Protein AF-R7M8E5-F1 (afdb_monomer_lite)

Sequence (184 aa):
MNLEIFNLLGNETKNFVSSFVNELAKALDKGNNMNIGVVYGLDNEKITLLNPENGKEEDIYIYTTENELEKLHNHGIYENIYKMNKLDFYNLYSGQKVQLNGDKCELYNGEIDIKSDDAWYKLDDLYGVLRDNENTNFVVQKITDDKIYLTHENGSGSIYTYKELYPDFNVGDIVKRVNGKYIK

Radius of gyration: 21.19 Å; chains: 1; bounding box: 45×34×65 Å

Structure (mmCIF, N/CA/C/O backbone):
data_AF-R7M8E5-F1
#
_entry.id   AF-R7M8E5-F1
#
loop_
_atom_site.group_PDB
_atom_site.id
_atom_site.type_symbol
_atom_site.label_atom_id
_atom_site.label_alt_id
_atom_site.label_comp_id
_atom_site.label_asym_id
_atom_site.label_entity_id
_atom_site.label_seq_id
_atom_site.pdbx_PDB_ins_code
_atom_site.Cartn_x
_atom_site.Cartn_y
_atom_site.Cartn_z
_atom_site.occupancy
_atom_site.B_iso_or_equiv
_atom_site.auth_seq_id
_atom_site.auth_comp_id
_atom_site.auth_asym_id
_atom_site.auth_atom_id
_atom_site.pdbx_PDB_model_num
ATOM 1 N N . MET A 1 1 ? -25.873 5.055 33.632 1.00 46.50 1 MET A N 1
ATOM 2 C CA . MET A 1 1 ? -25.978 3.735 34.293 1.00 46.50 1 MET A CA 1
ATOM 3 C C . MET A 1 1 ? -25.609 3.928 35.759 1.00 46.50 1 MET A C 1
ATOM 5 O O . MET A 1 1 ? -24.567 4.515 36.014 1.00 46.50 1 MET A O 1
ATOM 9 N N . ASN A 1 2 ? -26.487 3.562 36.699 1.00 40.97 2 ASN A N 1
ATOM 10 C CA . ASN A 1 2 ? -26.279 3.799 38.135 1.00 40.97 2 ASN A CA 1
ATOM 11 C C . ASN A 1 2 ? -25.119 2.937 38.667 1.00 40.97 2 ASN A C 1
ATOM 13 O O . ASN A 1 2 ? -25.172 1.712 38.576 1.00 40.97 2 ASN A O 1
ATOM 17 N N . LEU A 1 3 ? -24.093 3.577 39.234 1.00 51.47 3 LEU A N 1
ATOM 18 C CA . LEU A 1 3 ? -22.881 2.939 39.778 1.00 51.47 3 LEU A CA 1
ATOM 19 C C . LEU A 1 3 ? -23.143 2.067 41.025 1.00 51.47 3 LEU A C 1
ATOM 21 O O . LEU A 1 3 ? -22.286 1.278 41.413 1.00 51.47 3 LEU A O 1
ATOM 25 N N . GLU A 1 4 ? -24.328 2.154 41.634 1.00 53.19 4 GLU A N 1
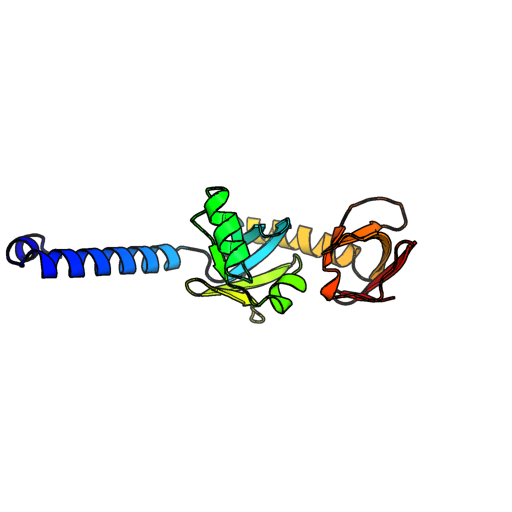ATOM 26 C CA . GLU A 1 4 ? -24.669 1.428 42.868 1.00 53.19 4 GLU A CA 1
ATOM 27 C C . GLU A 1 4 ? -24.900 -0.081 42.664 1.00 53.19 4 GLU A C 1
ATOM 29 O O . GLU A 1 4 ? -24.661 -0.867 43.578 1.00 53.19 4 GLU A O 1
ATOM 34 N N . ILE A 1 5 ? -25.282 -0.521 41.458 1.00 56.56 5 ILE A N 1
ATOM 35 C CA . ILE A 1 5 ? -25.524 -1.949 41.162 1.00 56.56 5 ILE A CA 1
ATOM 36 C C . ILE A 1 5 ? -24.203 -2.734 41.043 1.00 56.56 5 ILE A C 1
ATOM 38 O O . ILE A 1 5 ? -24.157 -3.926 41.342 1.00 56.56 5 ILE A O 1
ATOM 42 N N . PHE A 1 6 ? -23.098 -2.070 40.681 1.00 52.72 6 PHE A N 1
ATOM 43 C CA . PHE A 1 6 ? -21.797 -2.719 40.479 1.00 52.72 6 PHE A CA 1
ATOM 44 C C . PHE A 1 6 ? -21.223 -3.326 41.760 1.00 52.72 6 PHE A C 1
ATOM 46 O O . PHE A 1 6 ? -20.564 -4.362 41.706 1.00 52.72 6 PHE A O 1
ATOM 53 N N . ASN A 1 7 ? -21.485 -2.724 42.921 1.00 56.31 7 ASN A N 1
ATOM 54 C CA . ASN A 1 7 ? -20.907 -3.177 44.186 1.00 56.31 7 ASN A CA 1
ATOM 55 C C . ASN A 1 7 ? -21.517 -4.484 44.714 1.00 56.31 7 ASN A C 1
ATOM 57 O O . ASN A 1 7 ? -20.856 -5.162 45.499 1.00 56.31 7 ASN A O 1
ATOM 61 N N . LEU A 1 8 ? -22.704 -4.871 44.236 1.00 58.09 8 LEU A N 1
ATOM 62 C CA . LEU A 1 8 ? -23.428 -6.086 44.638 1.00 58.09 8 LEU A CA 1
ATOM 63 C C . LEU A 1 8 ? -22.999 -7.355 43.878 1.00 58.09 8 LEU A C 1
ATOM 65 O O . LEU A 1 8 ? -23.452 -8.448 44.207 1.00 58.09 8 LEU A O 1
ATOM 69 N N . LEU A 1 9 ? -22.133 -7.230 42.869 1.00 60.75 9 LEU A N 1
ATOM 70 C CA . LEU A 1 9 ? -21.679 -8.350 42.044 1.00 60.75 9 LEU A CA 1
ATOM 71 C C . LEU A 1 9 ? -20.415 -9.017 42.617 1.00 60.75 9 LEU A C 1
ATOM 73 O O . LEU A 1 9 ? -19.523 -8.345 43.148 1.00 60.75 9 LEU A O 1
ATOM 77 N N . GLY A 1 10 ? -20.320 -10.343 42.472 1.00 70.31 10 GLY A N 1
ATOM 78 C CA . GLY A 1 10 ? -19.107 -11.108 42.782 1.00 70.31 10 GLY A CA 1
ATOM 79 C C . GLY A 1 10 ? -17.930 -10.716 41.877 1.00 70.31 10 GLY A C 1
ATOM 80 O O . GLY A 1 10 ? -18.130 -10.205 40.774 1.00 70.31 10 GLY A O 1
ATOM 81 N N . ASN A 1 11 ? -16.694 -10.949 42.335 1.00 72.88 11 ASN A N 1
ATOM 82 C CA . ASN A 1 11 ? -15.476 -10.519 41.627 1.00 72.88 11 ASN A CA 1
ATOM 83 C C . ASN A 1 11 ? -15.378 -11.050 40.188 1.00 72.88 11 ASN A C 1
ATOM 85 O O . ASN A 1 11 ? -14.956 -10.313 39.302 1.00 72.88 11 ASN A O 1
ATOM 89 N N . GLU A 1 12 ? -15.806 -12.287 39.927 1.00 69.94 12 GLU A N 1
ATOM 90 C CA . GLU A 1 12 ? -15.801 -12.852 38.570 1.00 69.94 12 GLU A CA 1
ATOM 91 C C . GLU A 1 12 ? -16.760 -12.111 37.632 1.00 69.94 12 GLU A C 1
ATOM 93 O O . GLU A 1 12 ? -16.387 -11.750 36.518 1.00 69.94 12 GLU A O 1
ATOM 98 N N . THR A 1 13 ? -17.972 -11.801 38.100 1.00 72.19 13 THR A N 1
ATOM 99 C CA . THR A 1 13 ? -18.949 -11.029 37.323 1.00 72.19 13 THR A CA 1
ATOM 100 C C . THR A 1 13 ? -18.468 -9.596 37.088 1.00 72.19 13 THR A C 1
ATOM 102 O O . THR A 1 13 ? -18.650 -9.069 35.995 1.00 72.19 13 THR A O 1
ATOM 105 N N . LYS A 1 14 ? -17.800 -8.970 38.069 1.00 71.50 14 LYS A N 1
ATOM 106 C CA . LYS A 1 14 ? -17.179 -7.644 37.894 1.00 71.50 14 LYS A CA 1
ATOM 107 C C . LYS A 1 14 ? -16.094 -7.670 36.817 1.00 71.50 14 LYS A C 1
ATOM 109 O O . LYS A 1 14 ? -16.106 -6.817 35.936 1.00 71.50 14 LYS A O 1
ATOM 114 N N . ASN A 1 15 ? -15.215 -8.672 36.845 1.00 75.19 15 ASN A N 1
ATOM 115 C CA . ASN A 1 15 ? -14.150 -8.830 35.855 1.00 75.19 15 ASN A CA 1
ATOM 116 C C . ASN A 1 15 ? -14.706 -9.058 34.444 1.00 75.19 15 ASN A C 1
ATOM 118 O O . ASN A 1 15 ? -14.239 -8.426 33.499 1.00 75.19 15 ASN A O 1
ATOM 122 N N . PHE A 1 16 ? -15.733 -9.902 34.302 1.00 76.25 16 PHE A N 1
ATOM 123 C CA . PHE A 1 16 ? -16.399 -10.130 33.019 1.00 76.25 16 PHE A CA 1
ATOM 124 C C . PHE A 1 16 ? -17.021 -8.843 32.461 1.00 76.25 16 PHE A C 1
ATOM 126 O O . PHE A 1 16 ? -16.782 -8.490 31.308 1.00 76.25 16 PHE A O 1
ATOM 133 N N . VAL A 1 17 ? -17.767 -8.100 33.287 1.00 76.06 17 VAL A N 1
ATOM 134 C CA . VAL A 1 17 ? -18.409 -6.849 32.856 1.00 76.06 17 VAL A CA 1
ATOM 135 C C . VAL A 1 17 ? -17.365 -5.783 32.512 1.00 76.06 17 VAL A C 1
ATOM 137 O O . VAL A 1 17 ? -17.517 -5.103 31.503 1.00 76.06 17 VAL A O 1
ATOM 140 N N . SER A 1 18 ? -16.283 -5.652 33.283 1.00 70.88 18 SER A N 1
ATOM 141 C CA . SER A 1 18 ? -15.182 -4.742 32.944 1.00 70.88 18 SER A CA 1
ATOM 142 C C . SER A 1 18 ? -14.478 -5.130 31.642 1.00 70.88 18 SER A C 1
ATOM 144 O O . SER A 1 18 ? -14.176 -4.248 30.842 1.00 70.88 18 SER A O 1
ATOM 146 N N . SER A 1 19 ? -14.257 -6.426 31.394 1.00 75.75 19 SER A N 1
ATOM 147 C CA . SER A 1 19 ? -13.696 -6.904 30.123 1.00 75.75 19 SER A CA 1
ATOM 148 C C . SER A 1 19 ? -14.609 -6.551 28.952 1.00 75.75 19 SER A C 1
ATOM 150 O O . SER A 1 19 ? -14.153 -5.975 27.969 1.00 75.75 19 SER A O 1
ATOM 152 N N . PHE A 1 20 ? -15.911 -6.811 29.097 1.00 78.88 20 PHE A N 1
ATOM 153 C CA . PHE A 1 20 ? -16.909 -6.492 28.082 1.00 78.88 20 PHE A CA 1
ATOM 154 C C . PHE A 1 20 ? -17.003 -4.986 27.813 1.00 78.88 20 PHE A C 1
ATOM 156 O O . PHE A 1 20 ? -17.020 -4.577 26.661 1.00 78.88 20 PHE A O 1
ATOM 163 N N . VAL A 1 21 ? -17.012 -4.140 28.850 1.00 79.94 21 VAL A N 1
ATOM 164 C CA . VAL A 1 21 ? -17.029 -2.675 28.687 1.00 79.94 21 VAL A CA 1
ATOM 165 C C . VAL A 1 21 ? -15.759 -2.178 27.998 1.00 79.94 21 VAL A C 1
ATOM 167 O O . VAL A 1 21 ? -15.852 -1.302 27.146 1.00 79.94 21 VAL A O 1
ATOM 170 N N . ASN A 1 22 ? -14.591 -2.746 28.309 1.00 72.56 22 ASN A N 1
ATOM 171 C CA . ASN A 1 22 ? -13.341 -2.394 27.634 1.00 72.56 22 ASN A CA 1
ATOM 172 C C . ASN A 1 22 ? -13.333 -2.832 26.164 1.00 72.56 22 ASN A C 1
ATOM 174 O O . ASN A 1 22 ? -12.863 -2.086 25.311 1.00 72.56 22 ASN A O 1
ATOM 178 N N . GLU A 1 23 ? -13.861 -4.014 25.847 1.00 71.69 23 GLU A N 1
ATOM 179 C CA . GLU A 1 23 ? -14.040 -4.457 24.461 1.00 71.69 23 GLU A CA 1
ATOM 180 C C . GLU A 1 23 ? -15.043 -3.576 23.713 1.00 71.69 23 GLU A C 1
ATOM 182 O O . GLU A 1 23 ? -14.787 -3.191 22.574 1.00 71.69 23 GLU A O 1
ATOM 187 N N . LEU A 1 24 ? -16.140 -3.185 24.367 1.00 72.38 24 LEU A N 1
ATOM 188 C CA . LEU A 1 24 ? -17.146 -2.294 23.797 1.00 72.38 24 LEU A CA 1
ATOM 189 C C . LEU A 1 24 ? -16.584 -0.887 23.568 1.00 72.38 24 LEU A C 1
ATOM 191 O O . LEU A 1 24 ? -16.831 -0.302 22.523 1.00 72.38 24 LEU A O 1
ATOM 195 N N . ALA A 1 25 ? -15.802 -0.354 24.510 1.00 64.75 25 ALA A N 1
ATOM 196 C CA . ALA A 1 25 ? -15.124 0.931 24.373 1.00 64.75 25 ALA A CA 1
ATOM 197 C C . ALA A 1 25 ? -14.102 0.894 23.233 1.00 64.75 25 ALA A C 1
ATOM 199 O O . ALA A 1 25 ? -14.107 1.789 22.401 1.00 64.75 25 ALA A O 1
ATOM 200 N N . LYS A 1 26 ? -13.314 -0.183 23.111 1.00 60.03 26 LYS A N 1
ATOM 201 C CA . LYS A 1 26 ? -12.419 -0.395 21.961 1.00 60.03 26 LYS A CA 1
ATOM 202 C C . LYS A 1 26 ? -13.186 -0.487 20.640 1.00 60.03 26 LYS A C 1
ATOM 204 O O . LYS A 1 26 ? -12.727 0.040 19.633 1.00 60.03 26 LYS A O 1
ATOM 209 N N . ALA A 1 27 ? -14.343 -1.148 20.624 1.00 57.28 27 ALA A N 1
ATOM 210 C CA . ALA A 1 27 ? -15.192 -1.241 19.438 1.00 57.28 27 ALA A CA 1
ATOM 211 C C . ALA A 1 27 ? -15.856 0.103 19.080 1.00 57.28 27 ALA A C 1
ATOM 213 O O . ALA A 1 27 ? -16.014 0.409 17.901 1.00 57.28 27 ALA A O 1
ATOM 214 N N . LEU A 1 28 ? -16.214 0.914 20.080 1.00 52.34 28 LEU A N 1
ATOM 215 C CA . LEU A 1 28 ? -16.819 2.237 19.909 1.00 52.34 28 LEU A CA 1
ATOM 216 C C . LEU A 1 28 ? -15.790 3.312 19.532 1.00 52.34 28 LEU A C 1
ATOM 218 O O . LEU A 1 28 ? -16.086 4.124 18.662 1.00 52.34 28 LEU A O 1
ATOM 222 N N . ASP A 1 29 ? -14.578 3.280 20.093 1.00 51.88 29 ASP A N 1
ATOM 223 C CA . ASP A 1 29 ? -13.459 4.121 19.642 1.00 51.88 29 ASP A CA 1
ATOM 224 C C . ASP A 1 29 ? -13.071 3.773 18.202 1.00 51.88 29 ASP A C 1
ATOM 226 O O . ASP A 1 29 ? -12.859 4.672 17.392 1.00 51.88 29 ASP A O 1
ATOM 230 N N . LYS A 1 30 ? -13.122 2.489 17.817 1.00 51.75 30 LYS A N 1
ATOM 231 C CA . LYS A 1 30 ? -13.006 2.087 16.405 1.00 51.75 30 LYS A CA 1
ATOM 232 C C . LYS A 1 30 ? -14.123 2.646 15.514 1.00 51.75 30 LYS A C 1
ATOM 234 O O . LYS A 1 30 ? -13.898 2.822 14.326 1.00 51.75 30 LYS A O 1
ATOM 239 N N . GLY A 1 31 ? -15.296 2.959 16.067 1.00 40.19 31 GLY A N 1
ATOM 240 C CA . GLY A 1 31 ? -16.391 3.630 15.357 1.00 40.19 31 GLY A CA 1
ATOM 241 C C . GLY A 1 31 ? -16.157 5.124 15.093 1.00 40.19 31 GLY A C 1
ATOM 242 O O . GLY A 1 31 ? -16.803 5.678 14.208 1.00 40.19 31 GLY A O 1
ATOM 243 N N . ASN A 1 32 ? -15.228 5.760 15.820 1.00 47.44 32 ASN A N 1
ATOM 244 C CA . ASN A 1 32 ? -14.684 7.092 15.514 1.00 47.44 32 ASN A CA 1
ATOM 245 C C . ASN A 1 32 ? -13.376 7.025 14.700 1.00 47.44 32 ASN A C 1
ATOM 247 O O . ASN A 1 32 ? -12.901 8.058 14.221 1.00 47.44 32 ASN A O 1
ATOM 251 N N . ASN A 1 33 ? -12.798 5.830 14.543 1.00 58.81 33 ASN A N 1
ATOM 252 C CA . ASN A 1 33 ? -11.655 5.585 13.675 1.00 58.81 33 ASN A CA 1
ATOM 253 C C . ASN A 1 33 ? -12.111 5.406 12.225 1.00 58.81 33 ASN A C 1
ATOM 255 O O . ASN A 1 33 ? -13.241 5.029 11.918 1.00 58.81 33 ASN A O 1
ATOM 259 N N . MET A 1 34 ? -11.194 5.702 11.315 1.00 68.12 34 MET A N 1
ATOM 260 C CA . MET A 1 34 ? -11.369 5.534 9.880 1.00 68.12 34 MET A CA 1
ATOM 261 C C . MET A 1 34 ? -11.757 4.084 9.543 1.00 68.12 34 MET A C 1
ATOM 263 O O . MET A 1 34 ? -10.940 3.173 9.633 1.00 68.12 34 MET A O 1
ATOM 267 N N . ASN A 1 35 ? -13.004 3.871 9.123 1.00 83.94 35 ASN A N 1
ATOM 268 C CA . ASN A 1 35 ? -13.457 2.561 8.650 1.00 83.94 35 ASN A CA 1
ATOM 269 C C . ASN A 1 35 ? -12.971 2.293 7.216 1.00 83.94 35 ASN A C 1
ATOM 271 O O . ASN A 1 35 ? -12.579 1.181 6.886 1.00 83.94 35 ASN A O 1
ATOM 275 N N . ILE A 1 36 ? -12.964 3.325 6.366 1.00 90.94 36 ILE A N 1
ATOM 276 C CA . ILE A 1 36 ? -12.471 3.258 4.987 1.00 90.94 36 ILE A CA 1
ATOM 277 C C . ILE A 1 36 ? -11.440 4.367 4.794 1.00 90.94 36 ILE A C 1
ATOM 279 O O . ILE A 1 36 ? -11.731 5.534 5.057 1.00 90.94 36 ILE A O 1
ATOM 283 N N . GLY A 1 37 ? -10.251 3.997 4.328 1.00 94.44 37 GLY A N 1
ATOM 284 C CA . GLY A 1 37 ? -9.144 4.910 4.059 1.00 94.44 37 GLY A CA 1
ATOM 285 C C . GLY A 1 37 ? -8.636 4.777 2.631 1.00 94.44 37 GLY A C 1
ATOM 286 O O . GLY A 1 37 ? -8.802 3.736 1.992 1.00 94.44 37 GLY A O 1
ATOM 287 N N . VAL A 1 38 ? -7.997 5.831 2.129 1.00 96.25 38 VAL A N 1
ATOM 288 C CA . VAL A 1 38 ? -7.227 5.773 0.880 1.00 96.25 38 VAL A CA 1
ATOM 289 C C . VAL A 1 38 ? -5.754 5.604 1.225 1.00 96.25 38 VAL A C 1
ATOM 291 O O . VAL A 1 38 ? -5.225 6.353 2.038 1.00 96.25 38 VAL A O 1
ATOM 294 N N . VAL A 1 39 ? -5.076 4.644 0.602 1.00 96.31 39 VAL A N 1
ATOM 295 C CA . VAL A 1 39 ? -3.630 4.448 0.735 1.00 96.31 39 VAL A CA 1
ATOM 296 C C . VAL A 1 39 ? -2.916 5.690 0.215 1.00 96.31 39 VAL A C 1
ATOM 298 O O . VAL A 1 39 ? -2.895 5.947 -0.986 1.00 96.31 39 VAL A O 1
ATOM 301 N N . TYR A 1 40 ? -2.335 6.468 1.117 1.00 95.62 40 TYR A N 1
ATOM 302 C CA . TYR A 1 40 ? -1.615 7.694 0.798 1.00 95.62 40 TYR A CA 1
ATOM 303 C C . TYR A 1 40 ? -0.113 7.425 0.664 1.00 95.62 40 TYR A C 1
ATOM 305 O O . TYR A 1 40 ? 0.516 7.849 -0.306 1.00 95.62 40 TYR A O 1
ATOM 313 N N . GLY A 1 41 ? 0.442 6.620 1.574 1.00 93.19 41 GLY A N 1
ATOM 314 C CA . GLY A 1 41 ? 1.854 6.236 1.595 1.00 93.19 41 GLY A CA 1
ATOM 315 C C . GLY A 1 41 ? 2.059 4.739 1.820 1.00 93.19 41 GLY A C 1
ATOM 316 O O . GLY A 1 41 ? 1.269 4.096 2.510 1.00 93.19 41 GLY A O 1
ATOM 317 N N . LEU A 1 42 ? 3.134 4.198 1.242 1.00 91.12 42 LEU A N 1
ATOM 318 C CA . LEU A 1 42 ? 3.556 2.803 1.392 1.00 91.12 42 LEU A CA 1
ATOM 319 C C . LEU A 1 42 ? 5.056 2.741 1.685 1.00 91.12 42 LEU A C 1
ATOM 321 O O . LEU A 1 42 ? 5.873 3.102 0.836 1.00 91.12 42 LEU A O 1
ATOM 325 N N . ASP A 1 43 ? 5.415 2.241 2.863 1.00 90.38 43 ASP A N 1
ATOM 326 C CA . ASP A 1 43 ? 6.797 1.988 3.264 1.00 90.38 43 ASP A CA 1
ATOM 327 C C . ASP A 1 43 ? 6.908 0.635 3.975 1.00 90.38 43 ASP A C 1
ATOM 329 O O . ASP A 1 43 ? 6.720 0.508 5.183 1.00 90.38 43 ASP A O 1
ATOM 333 N N . ASN A 1 44 ? 7.225 -0.398 3.196 1.00 88.94 44 ASN A N 1
ATOM 334 C CA . ASN A 1 44 ? 7.277 -1.789 3.627 1.00 88.94 44 ASN A CA 1
ATOM 335 C C . ASN A 1 44 ? 5.943 -2.202 4.268 1.00 88.94 44 ASN A C 1
ATOM 337 O O . ASN A 1 44 ? 4.896 -2.039 3.652 1.00 88.94 44 ASN A O 1
ATOM 341 N N . GLU A 1 45 ? 5.972 -2.743 5.482 1.00 91.94 45 GLU A N 1
ATOM 342 C CA . GLU A 1 45 ? 4.795 -3.098 6.271 1.00 91.94 45 GLU A CA 1
ATOM 343 C C . GLU A 1 45 ? 3.972 -1.894 6.751 1.00 91.94 45 GLU A C 1
ATOM 345 O O . GLU A 1 45 ? 2.828 -2.074 7.167 1.00 91.94 45 GLU A O 1
ATOM 350 N N . LYS A 1 46 ? 4.517 -0.674 6.699 1.00 95.88 46 LYS A N 1
ATOM 351 C CA . LYS A 1 46 ? 3.831 0.541 7.133 1.00 95.88 46 LYS A CA 1
ATOM 352 C C . LYS A 1 46 ? 3.032 1.152 5.983 1.00 95.88 46 LYS A C 1
ATOM 354 O O . LYS A 1 46 ? 3.560 1.431 4.906 1.00 95.88 46 LYS A O 1
ATOM 359 N N . ILE A 1 47 ? 1.762 1.431 6.246 1.00 96.38 47 ILE A N 1
ATOM 360 C CA . ILE A 1 47 ? 0.850 2.101 5.323 1.00 96.38 47 ILE A CA 1
ATOM 361 C C . ILE A 1 47 ? 0.333 3.368 5.982 1.00 96.38 47 ILE A C 1
ATOM 363 O O . ILE A 1 47 ? -0.219 3.314 7.076 1.00 96.38 47 ILE A O 1
ATOM 367 N N . THR A 1 48 ? 0.447 4.494 5.287 1.00 97.19 48 THR A N 1
ATOM 368 C CA . THR A 1 48 ? -0.229 5.730 5.680 1.00 97.19 48 THR A CA 1
ATOM 369 C C . THR A 1 48 ? -1.557 5.801 4.947 1.00 97.19 48 THR A C 1
ATOM 371 O O . THR A 1 48 ? -1.600 5.807 3.715 1.00 97.19 48 THR A O 1
ATOM 374 N N . LEU A 1 49 ? -2.645 5.844 5.699 1.00 97.06 49 LEU A N 1
ATOM 375 C CA . LEU A 1 49 ? -4.003 5.945 5.195 1.00 97.06 49 LEU A CA 1
ATOM 376 C C . LEU A 1 49 ? -4.535 7.363 5.390 1.00 97.06 49 LEU A C 1
ATOM 378 O O . LEU A 1 49 ? -4.414 7.934 6.468 1.00 97.06 49 LEU A O 1
ATOM 382 N N . LEU A 1 50 ? -5.160 7.915 4.358 1.00 96.69 50 LEU A N 1
ATOM 383 C CA . LEU A 1 50 ? -5.866 9.187 4.411 1.00 96.69 50 LEU A CA 1
ATOM 384 C C . LEU A 1 50 ? -7.354 8.942 4.664 1.00 96.69 50 LEU A C 1
ATOM 386 O O . LEU A 1 50 ? -8.016 8.233 3.899 1.00 96.69 50 LEU A O 1
ATOM 390 N N . ASN A 1 51 ? -7.884 9.573 5.709 1.00 94.25 51 ASN A N 1
ATOM 391 C CA . ASN A 1 51 ? -9.302 9.546 6.028 1.00 94.25 51 ASN A CA 1
ATOM 392 C C . ASN A 1 51 ? -10.066 10.545 5.128 1.00 94.25 51 ASN A C 1
ATOM 394 O O . ASN A 1 51 ? -9.877 11.759 5.266 1.00 94.25 51 ASN A O 1
ATOM 398 N N . PRO A 1 52 ? -10.961 10.074 4.237 1.00 91.06 52 PRO A N 1
ATOM 399 C CA . PRO A 1 52 ? -11.683 10.937 3.300 1.00 91.06 52 PRO A CA 1
ATOM 400 C C . PRO A 1 52 ? -12.702 11.869 3.977 1.00 91.06 52 PRO A C 1
ATOM 402 O O . PRO A 1 52 ? -13.125 12.859 3.379 1.00 91.06 52 PRO A O 1
ATOM 405 N N . GLU A 1 53 ? -13.103 11.584 5.219 1.00 91.06 53 GLU A N 1
ATOM 406 C CA . GLU A 1 53 ? -14.090 12.388 5.939 1.00 91.06 53 GLU A CA 1
ATOM 407 C C . GLU A 1 53 ? -13.480 13.621 6.605 1.00 91.06 53 GLU A C 1
ATOM 409 O O . GLU A 1 53 ? -14.148 14.646 6.717 1.00 91.06 53 GLU A O 1
ATOM 414 N N . ASN A 1 54 ? -12.229 13.535 7.066 1.00 90.00 54 ASN A N 1
ATOM 415 C CA . ASN A 1 54 ? -11.617 14.587 7.883 1.00 90.00 54 ASN A CA 1
ATOM 416 C C . ASN A 1 54 ? -10.200 15.008 7.452 1.00 90.00 54 ASN A C 1
ATOM 418 O O . ASN A 1 54 ? -9.675 15.960 8.021 1.00 90.00 54 ASN A O 1
ATOM 422 N N . GLY A 1 55 ? -9.588 14.356 6.457 1.00 91.56 55 GLY A N 1
ATOM 423 C CA . GLY A 1 55 ? -8.254 14.698 5.937 1.00 91.56 55 GLY A CA 1
ATOM 424 C C . GLY A 1 55 ? -7.075 14.251 6.806 1.00 91.56 55 GLY A C 1
ATOM 425 O O . GLY A 1 55 ? -5.919 14.470 6.436 1.00 91.56 55 GLY A O 1
ATOM 426 N N . LYS A 1 56 ? -7.331 13.602 7.949 1.00 93.38 56 LYS A N 1
ATOM 427 C CA . LYS A 1 56 ? -6.265 13.079 8.807 1.00 93.38 56 LYS A CA 1
ATOM 428 C C . LYS A 1 56 ? -5.590 11.876 8.164 1.00 93.38 56 LYS A C 1
ATOM 430 O O . LYS A 1 56 ? -6.243 11.029 7.559 1.00 93.38 56 LYS A O 1
ATOM 435 N N . GLU A 1 57 ? -4.285 11.810 8.364 1.00 95.25 57 GLU A N 1
ATOM 436 C CA . GLU A 1 57 ? -3.453 10.670 8.006 1.00 95.25 57 GLU A CA 1
ATOM 437 C C . GLU A 1 57 ? -3.256 9.784 9.235 1.00 95.25 57 GLU A C 1
ATOM 439 O O . GLU A 1 57 ? -3.027 10.281 10.341 1.00 95.25 57 GLU A O 1
ATOM 444 N N . GLU A 1 58 ? -3.356 8.476 9.040 1.00 94.38 58 GLU A N 1
ATOM 445 C CA . GLU A 1 58 ? -3.145 7.474 10.074 1.00 94.38 58 GLU A CA 1
ATOM 446 C C . GLU A 1 58 ? -2.194 6.398 9.562 1.00 94.38 58 GLU A C 1
ATOM 448 O O . GLU A 1 58 ? -2.401 5.811 8.500 1.00 94.38 58 GLU A O 1
ATOM 453 N N . ASP A 1 59 ? -1.152 6.135 10.341 1.00 95.94 59 ASP A N 1
ATOM 454 C CA . ASP A 1 59 ? -0.224 5.054 10.061 1.00 95.94 59 ASP A CA 1
ATOM 455 C C . ASP A 1 59 ? -0.757 3.739 10.634 1.00 95.94 59 ASP A C 1
ATOM 457 O O . ASP A 1 59 ? -1.068 3.632 11.826 1.00 95.94 59 ASP A O 1
ATOM 461 N N . ILE A 1 60 ? -0.812 2.726 9.774 1.00 96.06 60 ILE A N 1
ATOM 462 C CA . ILE A 1 60 ? -1.118 1.345 10.124 1.00 96.06 60 ILE A CA 1
ATOM 463 C C . ILE A 1 60 ? 0.026 0.424 9.704 1.00 96.06 60 ILE A C 1
ATOM 465 O O . ILE A 1 60 ? 0.824 0.752 8.825 1.00 96.06 60 ILE A O 1
ATOM 469 N N . TYR A 1 61 ? 0.076 -0.757 10.304 1.00 97.06 61 TYR A N 1
ATOM 470 C CA . TYR A 1 61 ? 1.054 -1.791 10.000 1.00 97.06 61 TYR A CA 1
ATOM 471 C C . TYR A 1 61 ? 0.344 -3.042 9.504 1.00 97.06 61 TYR A C 1
ATOM 473 O O . TYR A 1 61 ? -0.611 -3.510 10.124 1.00 97.06 61 TYR A O 1
ATOM 481 N N . ILE A 1 62 ? 0.810 -3.594 8.391 1.00 97.19 62 ILE A N 1
ATOM 482 C CA . ILE A 1 62 ? 0.255 -4.804 7.799 1.00 97.19 62 ILE A CA 1
ATOM 483 C C . ILE A 1 62 ? 1.150 -5.994 8.093 1.00 97.19 62 ILE A C 1
ATOM 485 O O . ILE A 1 62 ? 2.361 -5.949 7.894 1.00 97.19 62 ILE A O 1
ATOM 489 N N . TYR A 1 63 ? 0.527 -7.096 8.496 1.00 97.06 63 TYR A N 1
ATOM 490 C CA . TYR A 1 63 ? 1.166 -8.403 8.492 1.00 97.06 63 TYR A CA 1
ATOM 491 C C . TYR A 1 63 ? 0.381 -9.376 7.613 1.00 97.06 63 TYR A C 1
ATOM 493 O O . TYR A 1 63 ? -0.850 -9.340 7.527 1.00 97.06 63 TYR A O 1
ATOM 501 N N . THR A 1 64 ? 1.113 -10.272 6.959 1.00 96.25 64 THR A N 1
ATOM 502 C CA . THR A 1 64 ? 0.557 -11.333 6.111 1.00 96.25 64 THR A CA 1
ATOM 503 C C . THR A 1 64 ? 0.830 -12.718 6.703 1.00 96.25 64 THR A C 1
ATOM 505 O O . THR A 1 64 ? 0.132 -13.687 6.396 1.00 96.25 64 THR A O 1
ATOM 508 N N . THR A 1 65 ? 1.809 -12.806 7.610 1.00 94.62 65 THR A N 1
ATOM 509 C CA . THR A 1 65 ? 2.209 -14.011 8.345 1.00 94.62 65 THR A CA 1
ATOM 510 C C . THR A 1 65 ? 2.449 -13.716 9.828 1.00 94.62 65 THR A C 1
ATOM 512 O O . THR A 1 65 ? 2.822 -12.608 10.203 1.00 94.62 65 THR A O 1
ATOM 515 N N . GLU A 1 66 ? 2.304 -14.725 10.688 1.00 94.12 66 GLU A N 1
ATOM 516 C CA . GLU A 1 66 ? 2.520 -14.568 12.140 1.00 94.12 66 GLU A CA 1
ATOM 517 C C . GLU A 1 66 ? 3.974 -14.192 12.494 1.00 94.12 66 GLU A C 1
ATOM 519 O O . GLU A 1 66 ? 4.217 -13.497 13.474 1.00 94.12 66 GLU A O 1
ATOM 524 N N . ASN A 1 67 ? 4.949 -14.581 11.666 1.00 95.06 67 ASN A N 1
ATOM 525 C CA . ASN A 1 67 ? 6.351 -14.181 11.841 1.00 95.06 67 ASN A CA 1
ATOM 526 C C . ASN A 1 67 ? 6.546 -12.667 11.617 1.00 95.06 67 ASN A C 1
ATOM 528 O O . ASN A 1 67 ? 7.347 -12.029 12.291 1.00 95.06 67 ASN A O 1
ATOM 532 N N . GLU A 1 68 ? 5.814 -12.065 10.676 1.00 94.44 68 GLU A N 1
ATOM 533 C CA . GLU A 1 68 ? 5.837 -10.607 10.481 1.00 94.44 68 GLU A CA 1
ATOM 534 C C . GLU A 1 68 ? 5.203 -9.878 11.671 1.00 94.44 68 GLU A C 1
ATOM 536 O O . GLU A 1 68 ? 5.747 -8.875 12.126 1.00 94.44 68 GLU A O 1
ATOM 541 N N . LEU A 1 69 ? 4.119 -10.424 12.233 1.00 95.69 69 LEU A N 1
ATOM 542 C CA . LEU A 1 69 ? 3.507 -9.897 13.454 1.00 95.69 69 LEU A CA 1
ATOM 543 C C . LEU A 1 69 ? 4.475 -9.947 14.647 1.00 95.69 69 LEU A C 1
ATOM 545 O O . LEU A 1 69 ? 4.634 -8.963 15.365 1.00 95.69 69 LEU A O 1
ATOM 549 N N . GLU A 1 70 ? 5.171 -11.070 14.838 1.00 95.38 70 GLU A N 1
ATOM 550 C CA . GLU A 1 70 ? 6.178 -11.206 15.893 1.00 95.38 70 GLU A CA 1
ATOM 551 C C . GLU A 1 70 ? 7.321 -10.194 15.719 1.00 95.38 70 GLU A C 1
ATOM 553 O O . GLU A 1 70 ? 7.753 -9.565 16.687 1.00 95.38 70 GLU A O 1
ATOM 558 N N . LYS A 1 71 ? 7.779 -9.967 14.479 1.00 95.38 71 LYS A N 1
ATOM 559 C CA . LYS A 1 71 ? 8.774 -8.927 14.184 1.00 95.38 71 LYS A CA 1
ATOM 560 C C . LYS A 1 71 ? 8.275 -7.539 14.570 1.00 95.38 71 LYS A C 1
ATOM 562 O O . LYS A 1 71 ? 9.048 -6.800 15.172 1.00 95.38 71 LYS A O 1
ATOM 567 N N . LEU A 1 72 ? 7.029 -7.180 14.264 1.00 94.50 72 LEU A N 1
ATOM 568 C CA . LEU A 1 72 ? 6.451 -5.888 14.657 1.00 94.50 72 LEU A CA 1
ATOM 569 C C . LEU A 1 72 ? 6.466 -5.706 16.182 1.00 94.50 72 LEU A C 1
ATOM 571 O O . LEU A 1 72 ? 6.986 -4.705 16.680 1.00 94.50 72 LEU A O 1
ATOM 575 N N . HIS A 1 73 ? 6.000 -6.714 16.925 1.00 95.25 73 HIS A N 1
ATOM 576 C CA . HIS A 1 73 ? 6.012 -6.696 18.390 1.00 95.25 73 HIS A CA 1
ATOM 577 C C . HIS A 1 73 ? 7.433 -6.560 18.958 1.00 95.25 73 HIS A C 1
ATOM 579 O O . HIS A 1 73 ? 7.669 -5.764 19.868 1.00 95.25 73 HIS A O 1
ATOM 585 N N . ASN A 1 74 ? 8.407 -7.267 18.379 1.00 95.38 74 ASN A N 1
ATOM 586 C CA . ASN A 1 74 ? 9.813 -7.171 18.782 1.00 95.38 74 ASN A CA 1
ATOM 587 C C . ASN A 1 74 ? 10.418 -5.775 18.541 1.00 95.38 74 ASN A C 1
ATOM 589 O O . ASN A 1 74 ? 11.357 -5.393 19.238 1.00 95.38 74 ASN A O 1
ATOM 593 N N . HIS A 1 75 ? 9.866 -4.993 17.606 1.00 93.38 75 HIS A N 1
ATOM 594 C CA . HIS A 1 75 ? 10.227 -3.587 17.384 1.00 93.38 75 HIS A CA 1
ATOM 595 C C . HIS A 1 75 ? 9.409 -2.601 18.235 1.00 93.38 75 HIS A C 1
ATOM 597 O O . HIS A 1 75 ? 9.557 -1.389 18.087 1.00 93.38 75 HIS A O 1
ATOM 603 N N . GLY A 1 76 ? 8.568 -3.092 19.148 1.00 93.38 76 GLY A N 1
ATOM 604 C CA . GLY A 1 76 ? 7.776 -2.257 20.048 1.00 93.38 76 GLY A CA 1
ATOM 605 C C . GLY A 1 76 ? 6.481 -1.711 19.442 1.00 93.38 76 GLY A C 1
ATOM 606 O O . GLY A 1 76 ? 5.867 -0.827 20.036 1.00 93.38 76 GLY A O 1
ATOM 607 N N . ILE A 1 77 ? 6.059 -2.216 18.281 1.00 92.88 77 ILE A N 1
ATOM 608 C CA . ILE A 1 77 ? 4.806 -1.832 17.625 1.00 92.88 77 ILE A CA 1
ATOM 609 C C . ILE A 1 77 ? 3.734 -2.820 18.074 1.00 92.88 77 ILE A C 1
ATOM 611 O O . ILE A 1 77 ? 3.877 -4.006 17.810 1.00 92.88 77 ILE A O 1
ATOM 615 N N . TYR A 1 78 ? 2.676 -2.349 18.741 1.00 89.50 78 TYR A N 1
ATOM 616 C CA . TYR A 1 78 ? 1.598 -3.196 19.291 1.00 89.50 78 TYR A CA 1
ATOM 617 C C . TYR A 1 78 ? 0.185 -2.726 18.919 1.00 89.50 78 TYR A C 1
ATOM 619 O O . TYR A 1 78 ? -0.800 -3.389 19.242 1.00 89.50 78 TYR A O 1
ATOM 627 N N . GLU A 1 79 ? 0.073 -1.575 18.261 1.00 91.06 79 GLU A N 1
ATOM 628 C CA . GLU A 1 79 ? -1.191 -0.922 17.923 1.00 91.06 79 GLU A CA 1
ATOM 629 C C . GLU A 1 79 ? -1.246 -0.629 16.424 1.00 91.06 79 GLU A C 1
ATOM 631 O O . GLU A 1 79 ? -0.215 -0.590 15.751 1.00 91.06 79 GLU A O 1
ATOM 636 N N . ASN A 1 80 ? -2.461 -0.442 15.901 1.00 92.75 80 ASN A N 1
ATOM 637 C CA . ASN A 1 80 ? -2.721 -0.212 14.477 1.00 92.75 80 ASN A CA 1
ATOM 638 C C . ASN A 1 80 ? -2.141 -1.293 13.555 1.00 92.75 80 ASN A C 1
ATOM 640 O O . ASN A 1 80 ? -1.747 -1.016 12.425 1.00 92.75 80 ASN A O 1
ATOM 644 N N . ILE A 1 81 ? -2.109 -2.535 14.037 1.00 95.44 81 ILE A N 1
ATOM 645 C CA . ILE A 1 81 ? -1.651 -3.693 13.276 1.00 95.44 81 ILE A CA 1
ATOM 646 C C . ILE A 1 81 ? -2.861 -4.420 12.690 1.00 95.44 81 ILE A C 1
ATOM 648 O O . ILE A 1 81 ? -3.790 -4.771 13.421 1.00 95.44 81 ILE A O 1
ATOM 652 N N . TYR A 1 82 ? -2.833 -4.678 11.386 1.00 96.38 82 TYR A N 1
ATOM 653 C CA . TYR A 1 82 ? -3.919 -5.320 10.657 1.00 96.38 82 TYR A CA 1
ATOM 654 C C . TYR A 1 82 ? -3.411 -6.471 9.795 1.00 96.38 82 TYR A C 1
ATOM 656 O O . TYR A 1 82 ? -2.353 -6.406 9.169 1.00 96.38 82 TYR A O 1
ATOM 664 N N . LYS A 1 83 ? -4.204 -7.538 9.735 1.00 97.06 83 LYS A N 1
ATOM 665 C CA . LYS A 1 83 ? -3.960 -8.676 8.856 1.00 97.06 83 LYS A CA 1
ATOM 666 C C . LYS A 1 83 ? -4.457 -8.366 7.454 1.00 97.06 83 LYS A C 1
ATOM 668 O O . LYS A 1 83 ? -5.598 -7.938 7.293 1.00 97.06 83 LYS A O 1
ATOM 673 N N . MET A 1 84 ? -3.653 -8.676 6.445 1.00 97.44 84 MET A N 1
ATOM 674 C CA . MET A 1 84 ? -4.068 -8.619 5.043 1.00 97.44 84 MET A CA 1
ATOM 675 C C . MET A 1 84 ? -3.689 -9.913 4.326 1.00 97.44 84 MET A C 1
ATOM 677 O O . MET A 1 84 ? -2.738 -10.603 4.703 1.00 97.44 84 MET A O 1
ATOM 681 N N . ASN A 1 85 ? -4.431 -10.264 3.276 1.00 96.00 85 ASN A N 1
ATOM 682 C CA . ASN A 1 85 ? -3.987 -11.316 2.372 1.00 96.00 85 ASN A CA 1
ATOM 683 C C . ASN A 1 85 ? -2.653 -10.901 1.729 1.00 96.00 85 ASN A C 1
ATOM 685 O O . ASN A 1 85 ? -2.513 -9.776 1.254 1.00 96.00 85 ASN A O 1
ATOM 689 N N . LYS A 1 86 ? -1.682 -11.818 1.686 1.00 94.69 86 LYS A N 1
ATOM 690 C CA . LYS A 1 86 ? -0.343 -11.551 1.149 1.00 94.69 86 LYS A CA 1
ATOM 691 C C . LYS A 1 86 ? -0.365 -11.011 -0.282 1.00 94.69 86 LYS A C 1
ATOM 693 O O . LYS A 1 86 ? 0.347 -10.061 -0.588 1.00 94.69 86 LYS A O 1
ATOM 698 N N . LEU A 1 87 ? -1.185 -11.603 -1.149 1.00 93.44 87 LEU A N 1
ATOM 699 C CA . LEU A 1 87 ? -1.276 -11.189 -2.544 1.00 93.44 87 LEU A CA 1
ATOM 700 C C . LEU A 1 87 ? -1.925 -9.808 -2.673 1.00 93.44 87 LEU A C 1
ATOM 702 O O . LEU A 1 87 ? -1.460 -9.003 -3.477 1.00 93.44 87 LEU A O 1
ATOM 706 N N . ASP A 1 88 ? -2.954 -9.523 -1.874 1.00 94.88 88 ASP A N 1
ATOM 707 C CA . ASP A 1 88 ? -3.593 -8.204 -1.859 1.00 94.88 88 ASP A CA 1
ATOM 708 C C . ASP A 1 88 ? -2.615 -7.132 -1.371 1.00 94.88 88 ASP A C 1
ATOM 710 O O . ASP A 1 88 ? -2.509 -6.078 -1.991 1.00 94.88 88 ASP A O 1
ATOM 714 N N . PHE A 1 89 ? -1.847 -7.422 -0.316 1.00 95.12 89 PHE A N 1
ATOM 715 C CA . PHE A 1 89 ? -0.814 -6.524 0.196 1.00 95.12 89 PHE A CA 1
ATOM 716 C C . PHE A 1 89 ? 0.297 -6.276 -0.832 1.00 95.12 89 PHE A C 1
ATOM 718 O O . PHE A 1 89 ? 0.700 -5.139 -1.048 1.00 95.12 89 PHE A O 1
ATOM 725 N N . TYR A 1 90 ? 0.764 -7.315 -1.529 1.00 93.00 90 TYR A N 1
ATOM 726 C CA . TYR A 1 90 ? 1.804 -7.151 -2.548 1.00 93.00 90 TYR A CA 1
ATOM 727 C C . TYR A 1 90 ? 1.331 -6.336 -3.750 1.00 93.00 90 TYR A C 1
ATOM 729 O O . TYR A 1 90 ? 2.123 -5.604 -4.342 1.00 93.00 90 TYR A O 1
ATOM 737 N N . ASN A 1 91 ? 0.055 -6.459 -4.118 1.00 90.88 91 ASN A N 1
ATOM 738 C CA . ASN A 1 91 ? -0.549 -5.665 -5.188 1.00 90.88 91 ASN A CA 1
ATOM 739 C C . ASN A 1 91 ? -1.003 -4.276 -4.723 1.00 90.88 91 ASN A C 1
ATOM 741 O O . ASN A 1 91 ? -1.575 -3.544 -5.533 1.00 90.88 91 ASN A O 1
ATOM 745 N N . LEU A 1 92 ? -0.780 -3.920 -3.457 1.00 92.12 92 LEU A N 1
ATOM 746 C CA . LEU A 1 92 ? -1.239 -2.657 -2.913 1.00 92.12 92 LEU A CA 1
ATOM 747 C C . LEU A 1 92 ? -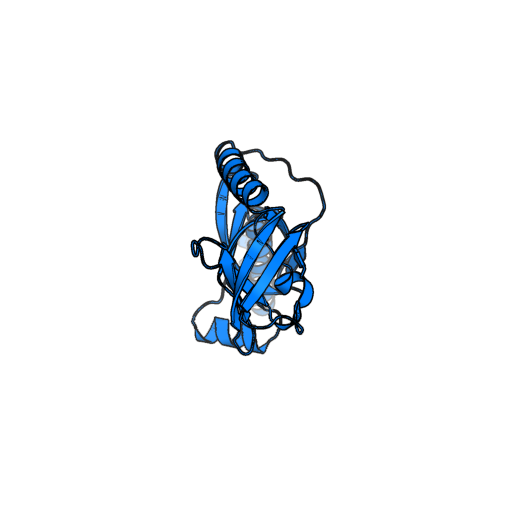0.444 -1.484 -3.508 1.00 92.12 92 LEU A C 1
ATOM 749 O O . LEU A 1 92 ? 0.780 -1.536 -3.616 1.00 92.12 92 LEU A O 1
ATOM 753 N N . TYR A 1 93 ? -1.130 -0.406 -3.880 1.00 89.88 93 TYR A N 1
ATOM 754 C CA . TYR A 1 93 ? -0.514 0.827 -4.370 1.00 89.88 93 TYR A CA 1
ATOM 755 C C . TYR A 1 93 ? -1.242 2.071 -3.843 1.00 89.88 93 TYR A C 1
ATOM 757 O O . TYR A 1 93 ? -2.428 2.023 -3.505 1.00 89.88 93 TYR A O 1
ATOM 765 N N . SER A 1 94 ? -0.538 3.207 -3.782 1.00 91.62 94 SER A N 1
ATOM 766 C CA . SER A 1 94 ? -1.137 4.483 -3.371 1.00 91.62 94 SER A CA 1
ATOM 767 C C . SER A 1 94 ? -2.334 4.853 -4.248 1.00 91.62 94 SER A C 1
ATOM 769 O O . SER A 1 94 ? -2.303 4.680 -5.462 1.00 91.62 94 SER A O 1
ATOM 771 N N . GLY A 1 95 ? -3.396 5.368 -3.638 1.00 92.31 95 GLY A N 1
ATOM 772 C CA . GLY A 1 95 ? -4.677 5.660 -4.276 1.00 92.31 95 GLY A CA 1
ATOM 773 C C . GLY A 1 95 ? -5.681 4.507 -4.200 1.00 92.31 95 GLY A C 1
ATOM 774 O O . GLY A 1 95 ? -6.862 4.711 -4.476 1.00 92.31 95 GLY A O 1
ATOM 775 N N . GLN A 1 96 ? -5.275 3.298 -3.797 1.00 93.81 96 GLN A N 1
ATOM 776 C CA . GLN A 1 96 ? -6.249 2.246 -3.502 1.00 93.81 96 GLN A CA 1
ATOM 777 C C . GLN A 1 96 ? -7.006 2.535 -2.213 1.00 93.81 96 GLN A C 1
ATOM 779 O O . GLN A 1 96 ? -6.480 3.129 -1.276 1.00 93.81 96 GLN A O 1
ATOM 784 N N . LYS A 1 97 ? -8.259 2.090 -2.164 1.00 95.31 97 LYS A N 1
ATOM 785 C CA . LYS A 1 97 ? -9.092 2.187 -0.970 1.00 95.31 97 LYS A CA 1
ATOM 786 C C . LYS A 1 97 ? -8.998 0.882 -0.199 1.00 95.31 97 LYS A C 1
ATOM 788 O O . LYS A 1 97 ? -9.018 -0.197 -0.796 1.00 95.31 97 LYS A O 1
ATOM 793 N N . VAL A 1 98 ? -8.954 0.988 1.118 1.00 96.38 98 VAL A N 1
ATOM 794 C CA . VAL A 1 98 ? -8.991 -0.156 2.025 1.00 96.38 98 VAL A CA 1
ATOM 795 C C . VAL A 1 98 ? -10.040 0.062 3.100 1.00 96.38 98 VAL A C 1
ATOM 797 O O . VAL A 1 98 ? -10.365 1.200 3.439 1.00 96.38 98 VAL A O 1
ATOM 800 N N . GLN A 1 99 ? -10.565 -1.034 3.628 1.00 94.69 99 GLN A N 1
ATOM 801 C CA . GLN A 1 99 ? -11.480 -1.046 4.755 1.00 94.69 99 GLN A CA 1
ATOM 802 C C . GLN A 1 99 ? -10.821 -1.741 5.950 1.00 94.69 99 GLN A C 1
ATOM 804 O O . GLN A 1 99 ? -10.233 -2.816 5.802 1.00 94.69 99 GLN A O 1
ATOM 809 N N . LEU A 1 100 ? -10.933 -1.127 7.127 1.00 93.31 100 LEU A N 1
ATOM 810 C CA . LEU A 1 100 ? -10.427 -1.654 8.391 1.00 93.31 100 LEU A CA 1
ATOM 811 C C . LEU A 1 100 ? -11.562 -2.353 9.145 1.00 93.31 100 LEU A C 1
ATOM 813 O O . LEU A 1 100 ? -12.391 -1.724 9.799 1.00 93.31 100 LEU A O 1
ATOM 817 N N . ASN A 1 101 ? -11.585 -3.682 9.070 1.00 87.88 101 ASN A N 1
ATOM 818 C CA . ASN A 1 101 ? -12.623 -4.528 9.652 1.00 87.88 101 ASN A CA 1
ATOM 819 C C . ASN A 1 101 ? -12.067 -5.313 10.843 1.00 87.88 101 ASN A C 1
ATOM 821 O O . ASN A 1 101 ? -11.538 -6.416 10.700 1.00 87.88 101 ASN A O 1
ATOM 825 N N . GLY A 1 102 ? -12.202 -4.752 12.046 1.00 87.19 102 GLY A N 1
ATOM 826 C CA . GLY A 1 102 ? -11.714 -5.395 13.265 1.00 87.19 102 GLY A CA 1
ATOM 827 C C . GLY A 1 102 ? -10.187 -5.408 13.320 1.00 87.19 102 GLY A C 1
ATOM 828 O O . GLY A 1 102 ? -9.589 -4.382 13.638 1.00 87.19 102 GLY A O 1
ATOM 829 N N . ASP A 1 103 ? -9.580 -6.569 13.086 1.00 89.06 103 ASP A N 1
ATOM 830 C CA . ASP A 1 103 ? -8.132 -6.800 12.999 1.00 89.06 103 ASP A CA 1
ATOM 831 C C . ASP A 1 103 ? -7.649 -7.001 11.551 1.00 89.06 103 ASP A C 1
ATOM 833 O O . ASP A 1 103 ? -6.490 -7.346 11.331 1.00 89.06 103 ASP A O 1
ATOM 837 N N . LYS A 1 104 ? -8.521 -6.797 10.556 1.00 94.12 104 LYS A N 1
ATOM 838 C CA . LYS A 1 104 ? -8.218 -6.994 9.134 1.00 94.12 104 LYS A CA 1
ATOM 839 C C . LYS A 1 104 ? -8.201 -5.688 8.357 1.00 94.12 104 LYS A C 1
ATOM 841 O O . LYS A 1 104 ? -8.992 -4.789 8.626 1.00 94.12 104 LYS A O 1
ATOM 846 N N . CYS A 1 105 ? -7.334 -5.640 7.354 1.00 96.38 105 CYS A N 1
ATOM 847 C CA . CYS A 1 105 ? -7.310 -4.628 6.310 1.00 96.38 105 CYS A CA 1
ATOM 848 C C . CYS A 1 105 ? -7.628 -5.314 4.977 1.00 96.38 105 CYS A C 1
ATOM 850 O O . CYS A 1 105 ? -6.973 -6.289 4.603 1.00 96.38 105 CYS A O 1
ATOM 852 N N . GLU A 1 106 ? -8.660 -4.841 4.286 1.00 95.31 106 GLU A N 1
ATOM 853 C CA . GLU A 1 106 ? -9.190 -5.466 3.071 1.00 95.31 106 GLU A CA 1
ATOM 854 C C . GLU A 1 106 ? -9.303 -4.429 1.950 1.00 95.31 106 GLU A C 1
ATOM 856 O O . GLU A 1 106 ? -9.633 -3.270 2.201 1.00 95.31 106 GLU A O 1
ATOM 861 N N . LEU A 1 107 ? -9.049 -4.828 0.699 1.00 95.31 107 LEU A N 1
ATOM 862 C CA . LEU A 1 107 ? -9.255 -3.946 -0.452 1.00 95.31 107 LEU A CA 1
ATOM 863 C C . LEU A 1 107 ? -10.735 -3.564 -0.567 1.00 95.31 107 LEU A C 1
ATOM 865 O O . LEU A 1 107 ? -11.615 -4.426 -0.585 1.00 95.31 107 LEU A O 1
ATOM 869 N N . TYR A 1 108 ? -11.006 -2.269 -0.706 1.00 94.62 108 TYR A N 1
ATOM 870 C CA . TYR A 1 108 ? -12.357 -1.735 -0.820 1.00 94.62 108 TYR A CA 1
ATOM 871 C C . TYR A 1 108 ? -12.603 -1.186 -2.226 1.00 94.62 108 TYR A C 1
ATOM 873 O O . TYR A 1 108 ? -11.991 -0.217 -2.664 1.00 94.62 108 TYR A O 1
ATOM 881 N N . ASN A 1 109 ? -13.543 -1.787 -2.954 1.00 90.38 109 ASN A N 1
ATOM 882 C CA . ASN A 1 109 ? -13.859 -1.374 -4.326 1.00 90.38 109 ASN A CA 1
ATOM 883 C C . ASN A 1 109 ? -15.078 -0.445 -4.426 1.00 90.38 109 ASN A C 1
ATOM 885 O O . ASN A 1 109 ? -15.369 0.051 -5.513 1.00 90.38 109 ASN A O 1
ATOM 889 N N . GLY A 1 110 ? -15.779 -0.188 -3.318 1.00 90.06 110 GLY A N 1
ATOM 890 C CA . GLY A 1 110 ? -16.961 0.675 -3.302 1.00 90.06 110 GLY A CA 1
ATOM 891 C C . GLY A 1 110 ? -16.630 2.162 -3.438 1.00 90.06 110 GLY A C 1
ATOM 892 O O . GLY A 1 110 ? -15.467 2.570 -3.425 1.00 90.06 110 GLY A O 1
ATOM 893 N N . GLU A 1 111 ? -17.657 2.990 -3.582 1.00 88.88 111 GLU A N 1
ATOM 894 C CA . GLU A 1 111 ? -17.502 4.446 -3.631 1.00 88.88 111 GLU A CA 1
ATOM 895 C C . GLU A 1 111 ? -17.130 5.008 -2.253 1.00 88.88 111 GLU A C 1
ATOM 897 O O . GLU A 1 111 ? -17.467 4.427 -1.215 1.00 88.88 111 GLU A O 1
ATOM 902 N N . ILE A 1 112 ? -16.405 6.126 -2.262 1.00 88.50 112 ILE A N 1
ATOM 903 C CA . ILE A 1 112 ? -16.112 6.931 -1.076 1.00 88.50 112 ILE A CA 1
ATOM 904 C C . ILE A 1 112 ? -16.595 8.350 -1.336 1.00 88.50 112 ILE A C 1
ATOM 906 O O . ILE A 1 112 ? -16.403 8.883 -2.428 1.00 88.50 112 ILE A O 1
ATOM 910 N N . ASP A 1 113 ? -17.213 8.943 -0.325 1.00 87.44 113 ASP A N 1
ATOM 911 C CA . ASP A 1 113 ? -17.591 10.348 -0.336 1.00 87.44 113 ASP A CA 1
ATOM 912 C C . ASP A 1 113 ? -16.493 11.152 0.368 1.00 87.44 113 ASP A C 1
ATOM 914 O O . ASP A 1 113 ? -16.145 10.861 1.516 1.00 87.44 113 ASP A O 1
ATOM 918 N N . ILE A 1 114 ? -15.907 12.120 -0.337 1.00 90.19 114 ILE A N 1
ATOM 919 C CA . ILE A 1 114 ? -14.836 12.964 0.200 1.00 90.19 114 ILE A CA 1
ATOM 920 C C . ILE A 1 114 ? -15.497 14.189 0.823 1.00 90.19 114 ILE A C 1
ATOM 922 O O . ILE A 1 114 ? -15.996 15.060 0.115 1.00 90.19 114 ILE A O 1
ATOM 926 N N . LYS A 1 115 ? -15.501 14.252 2.157 1.00 90.06 115 LYS A N 1
ATOM 927 C CA . LYS A 1 115 ? -16.208 15.301 2.915 1.00 90.06 115 LYS A CA 1
ATOM 928 C C . LYS A 1 115 ? -15.295 16.432 3.388 1.00 90.06 115 LYS A C 1
ATOM 930 O O . LYS A 1 115 ? -15.790 17.439 3.886 1.00 90.06 115 LYS A O 1
ATOM 935 N N . SER A 1 116 ? -13.980 16.252 3.272 1.00 91.88 116 SER A N 1
ATOM 936 C CA . SER A 1 116 ? -12.969 17.218 3.700 1.00 91.88 116 SER A CA 1
ATOM 937 C C . SER A 1 116 ? -12.254 17.827 2.499 1.00 91.88 116 SER A C 1
ATOM 939 O O . SER A 1 116 ? -11.709 17.093 1.675 1.00 91.88 116 SER A O 1
ATOM 941 N N . ASP A 1 117 ? -12.186 19.159 2.446 1.00 93.62 117 ASP A N 1
ATOM 942 C CA . ASP A 1 117 ? -11.397 19.884 1.442 1.00 93.62 117 ASP A CA 1
ATOM 943 C C . ASP A 1 117 ? -9.913 19.495 1.517 1.00 93.62 117 ASP A C 1
ATOM 945 O O . ASP A 1 117 ? -9.268 19.303 0.492 1.00 93.62 117 ASP A O 1
ATOM 949 N N . ASP A 1 118 ? -9.372 19.310 2.727 1.00 94.25 118 ASP A N 1
ATOM 950 C CA . ASP A 1 118 ? -7.986 18.865 2.924 1.00 94.25 118 ASP A CA 1
ATOM 951 C C . ASP A 1 118 ? -7.759 17.460 2.347 1.00 94.25 118 ASP A C 1
ATOM 953 O O . ASP A 1 118 ? -6.783 17.223 1.635 1.00 94.25 118 ASP A O 1
ATOM 957 N N . ALA A 1 119 ? -8.703 16.539 2.581 1.00 94.50 119 ALA A N 1
ATOM 958 C CA . ALA A 1 119 ? -8.651 15.217 1.962 1.00 94.50 119 ALA A CA 1
ATOM 959 C C . ALA A 1 119 ? -8.729 15.323 0.434 1.00 94.50 119 ALA A C 1
ATOM 961 O O . ALA A 1 119 ? -8.003 14.622 -0.267 1.00 94.50 119 ALA A O 1
ATOM 962 N N . TRP A 1 120 ? -9.587 16.206 -0.080 1.00 96.00 120 TRP A N 1
ATOM 963 C CA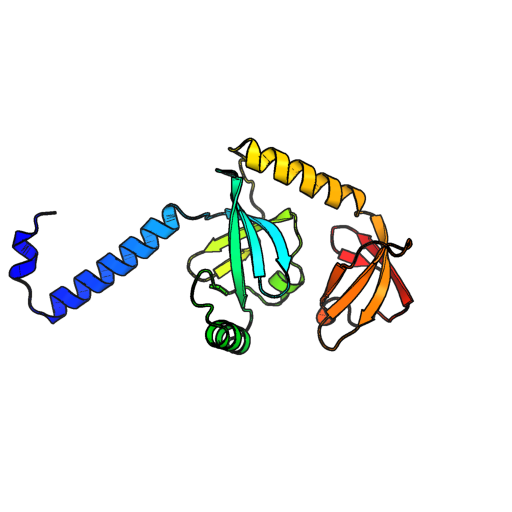 . TRP A 1 120 ? -9.746 16.422 -1.511 1.00 96.00 120 TRP A CA 1
ATOM 964 C C . TRP A 1 120 ? -8.445 16.898 -2.163 1.00 96.00 120 TRP A C 1
ATOM 966 O O . TRP A 1 120 ? -8.007 16.270 -3.123 1.00 96.00 120 TRP A O 1
ATOM 976 N N . TYR A 1 121 ? -7.786 17.926 -1.616 1.00 95.94 121 TYR A N 1
ATOM 977 C CA . TYR A 1 121 ? -6.531 18.446 -2.174 1.00 95.94 121 TYR A CA 1
ATOM 978 C C . TYR A 1 121 ? -5.417 17.394 -2.167 1.00 95.94 121 TYR A C 1
ATOM 980 O O . TYR A 1 121 ? -4.768 17.182 -3.188 1.00 95.94 121 TYR A O 1
ATOM 988 N N . LYS A 1 122 ? -5.237 16.668 -1.054 1.00 96.56 122 LYS A N 1
ATOM 989 C CA . LYS A 1 122 ? -4.235 15.591 -0.966 1.00 96.56 122 LYS A CA 1
ATOM 990 C C . LYS A 1 122 ? -4.490 14.476 -1.976 1.00 96.56 122 LYS A C 1
ATOM 992 O O . LYS A 1 122 ? -3.549 13.929 -2.552 1.00 96.56 122 LYS A O 1
ATOM 997 N N . LEU A 1 123 ? -5.757 14.114 -2.180 1.00 95.31 123 LEU A N 1
ATOM 998 C CA . LEU A 1 123 ? -6.130 13.099 -3.159 1.00 95.31 123 LEU A CA 1
ATOM 999 C C . LEU A 1 123 ? -5.948 13.599 -4.591 1.00 95.31 123 LEU A C 1
ATOM 1001 O O . LEU A 1 123 ? -5.459 12.830 -5.414 1.00 95.31 123 LEU A O 1
ATOM 1005 N N . ASP A 1 124 ? -6.298 14.848 -4.900 1.00 95.12 124 ASP A N 1
ATOM 1006 C CA . ASP A 1 124 ? -6.096 15.411 -6.239 1.00 95.12 124 ASP A CA 1
ATOM 1007 C C . ASP A 1 124 ? -4.608 15.445 -6.613 1.00 95.12 124 ASP A C 1
ATOM 1009 O O . ASP A 1 124 ? -4.240 14.960 -7.687 1.00 95.12 124 ASP A O 1
ATOM 1013 N N . ASP A 1 125 ? -3.746 15.880 -5.689 1.00 95.12 125 ASP A N 1
ATOM 1014 C CA . ASP A 1 125 ? -2.290 15.854 -5.858 1.00 95.12 125 ASP A CA 1
ATOM 1015 C C . ASP A 1 125 ? -1.773 14.422 -6.069 1.00 95.12 125 ASP A C 1
ATOM 1017 O O . ASP A 1 125 ? -1.047 14.145 -7.032 1.00 95.12 125 ASP A O 1
ATOM 1021 N N . LEU A 1 126 ? -2.188 13.478 -5.212 1.00 94.38 126 LEU A N 1
ATOM 1022 C CA . LEU A 1 126 ? -1.803 12.070 -5.323 1.00 94.38 126 LEU A CA 1
ATOM 1023 C C . LEU A 1 126 ? -2.214 11.481 -6.679 1.00 94.38 126 LEU A C 1
ATOM 1025 O O . LEU A 1 126 ? -1.397 10.868 -7.369 1.00 94.38 126 LEU A O 1
ATOM 1029 N N . TYR A 1 127 ? -3.475 11.658 -7.080 1.00 92.94 127 TYR A N 1
ATOM 1030 C CA . TYR A 1 127 ? -3.968 11.146 -8.356 1.00 92.94 127 TYR A CA 1
ATOM 1031 C C . TYR A 1 127 ? -3.343 11.873 -9.550 1.00 92.94 127 TYR A C 1
ATOM 1033 O O . TYR A 1 127 ? -3.179 11.251 -10.598 1.00 92.94 127 TYR A O 1
ATOM 1041 N N . GLY A 1 128 ? -2.943 13.139 -9.405 1.00 92.62 128 GLY A N 1
ATOM 1042 C CA . GLY A 1 128 ? -2.099 13.852 -10.365 1.00 92.62 128 GLY A CA 1
ATOM 1043 C C . GLY A 1 128 ? -0.803 13.096 -10.641 1.00 92.62 128 GLY A C 1
ATOM 1044 O O . GLY A 1 128 ? -0.573 12.668 -11.770 1.00 92.62 128 GLY A O 1
ATOM 1045 N N . VAL A 1 129 ? -0.028 12.815 -9.592 1.00 89.25 129 VAL A N 1
ATOM 1046 C CA . VAL A 1 129 ? 1.237 12.068 -9.698 1.00 89.25 129 VAL A CA 1
ATOM 1047 C C . VAL A 1 129 ? 1.028 10.658 -10.260 1.00 89.25 129 VAL A C 1
ATOM 1049 O O . VAL A 1 129 ? 1.815 10.181 -11.079 1.00 89.25 129 VAL A O 1
ATOM 1052 N N . LEU A 1 130 ? -0.031 9.959 -9.839 1.00 89.81 130 LEU A N 1
ATOM 1053 C CA . LEU A 1 130 ? -0.329 8.616 -10.344 1.00 89.81 130 LEU A CA 1
ATOM 1054 C C . LEU A 1 130 ? -0.667 8.624 -11.839 1.00 89.81 130 LEU A C 1
ATOM 1056 O O . LEU A 1 130 ? -0.210 7.734 -12.553 1.00 89.81 130 LEU A O 1
ATOM 1060 N N . ARG A 1 131 ? -1.425 9.623 -12.314 1.00 90.75 131 ARG A N 1
ATOM 1061 C CA . ARG A 1 131 ? -1.726 9.804 -13.743 1.00 90.75 131 ARG A CA 1
ATOM 1062 C C . ARG A 1 131 ? -0.465 10.089 -14.550 1.00 90.75 131 ARG A C 1
ATOM 1064 O O . ARG A 1 131 ? -0.305 9.497 -15.611 1.00 90.75 131 ARG A O 1
ATOM 1071 N N . ASP A 1 132 ? 0.428 10.929 -14.035 1.00 87.81 132 ASP A N 1
ATOM 1072 C CA . ASP A 1 132 ? 1.682 11.272 -14.716 1.00 87.81 132 ASP A CA 1
ATOM 1073 C C . ASP A 1 132 ? 2.635 10.074 -14.823 1.00 87.81 132 ASP A C 1
ATOM 1075 O O . ASP A 1 132 ? 3.378 9.951 -15.794 1.00 87.81 132 ASP A O 1
ATOM 1079 N N . ASN A 1 133 ? 2.590 9.162 -13.848 1.00 87.62 133 ASN A N 1
ATOM 1080 C CA . ASN A 1 133 ? 3.389 7.935 -13.843 1.00 87.62 133 ASN A CA 1
ATOM 1081 C C . ASN A 1 133 ? 2.781 6.802 -14.682 1.00 87.62 133 ASN A C 1
ATOM 1083 O O . ASN A 1 133 ? 3.475 5.841 -15.030 1.00 87.62 133 ASN A O 1
ATOM 1087 N N . GLU A 1 134 ? 1.492 6.860 -14.983 1.00 90.44 134 GLU A N 1
ATOM 1088 C CA . GLU A 1 134 ? 0.808 5.852 -15.781 1.00 90.44 134 GLU A CA 1
ATOM 1089 C C . GLU A 1 134 ? 1.289 5.912 -17.241 1.00 90.44 134 GLU A C 1
ATOM 1091 O O . GLU A 1 134 ? 1.539 6.977 -17.795 1.00 90.44 134 GLU A O 1
ATOM 1096 N N . ASN A 1 135 ? 1.445 4.759 -17.892 1.00 91.62 135 ASN A N 1
ATOM 1097 C CA . ASN A 1 135 ? 2.043 4.635 -19.225 1.00 91.62 135 ASN A CA 1
ATOM 1098 C C . ASN A 1 135 ? 3.492 5.138 -19.362 1.00 91.62 135 ASN A C 1
ATOM 1100 O O . ASN A 1 135 ? 3.965 5.302 -20.491 1.00 91.62 135 ASN A O 1
ATOM 1104 N N . THR A 1 136 ? 4.215 5.321 -18.258 1.00 91.88 136 THR A N 1
ATOM 1105 C CA . THR A 1 136 ? 5.648 5.644 -18.282 1.00 91.88 136 THR A CA 1
ATOM 1106 C C . THR A 1 136 ? 6.515 4.394 -18.155 1.00 91.88 136 THR A C 1
ATOM 1108 O O . THR A 1 136 ? 6.079 3.359 -17.635 1.00 91.88 136 THR A O 1
ATOM 1111 N N . ASN A 1 137 ? 7.742 4.490 -18.667 1.00 93.56 137 ASN A N 1
ATOM 1112 C CA . ASN A 1 137 ? 8.745 3.439 -18.579 1.00 93.56 137 ASN A CA 1
ATOM 1113 C C . ASN A 1 137 ? 9.610 3.601 -17.325 1.00 93.56 137 ASN A C 1
ATOM 1115 O O . ASN A 1 137 ? 9.969 4.710 -16.919 1.00 93.56 137 ASN A O 1
ATOM 1119 N N . PHE A 1 138 ? 10.001 2.462 -16.771 1.00 94.94 138 PHE A N 1
ATOM 1120 C CA . PHE A 1 138 ? 10.874 2.328 -15.620 1.00 94.94 138 PHE A CA 1
ATOM 1121 C C . PHE A 1 138 ? 11.975 1.322 -15.924 1.00 94.94 138 PHE A C 1
ATOM 1123 O O . PHE A 1 138 ? 11.758 0.353 -16.646 1.00 94.94 138 PHE A O 1
ATOM 1130 N N . VAL A 1 139 ? 13.145 1.526 -15.334 1.00 95.81 139 VAL A N 1
ATOM 1131 C CA . VAL A 1 139 ? 14.286 0.616 -15.444 1.00 95.81 139 VAL A CA 1
ATOM 1132 C C . VAL A 1 139 ? 14.432 -0.165 -14.146 1.00 95.81 139 VAL A C 1
ATOM 1134 O O . VAL A 1 139 ? 14.473 0.427 -13.064 1.00 95.81 139 VAL A O 1
ATOM 1137 N N . VAL A 1 140 ? 14.563 -1.487 -14.244 1.00 96.62 140 VAL A N 1
ATOM 1138 C CA . VAL A 1 140 ? 14.896 -2.350 -13.106 1.00 96.62 140 VAL A CA 1
ATOM 1139 C C . VAL A 1 140 ? 16.354 -2.133 -12.706 1.00 96.62 140 VAL A C 1
ATOM 1141 O O . VAL A 1 140 ? 17.274 -2.534 -13.415 1.00 96.62 140 VAL A O 1
ATOM 1144 N N . GLN A 1 141 ? 16.576 -1.515 -11.548 1.00 95.75 141 GLN A N 1
ATOM 1145 C CA . GLN A 1 141 ? 17.910 -1.150 -11.056 1.00 95.75 141 GLN A CA 1
ATOM 1146 C C . GLN A 1 141 ? 18.533 -2.228 -10.178 1.00 95.75 141 GLN A C 1
ATOM 1148 O O . GLN A 1 141 ? 19.732 -2.491 -10.246 1.00 95.75 141 GLN A O 1
ATOM 1153 N N . LYS A 1 142 ? 17.726 -2.835 -9.308 1.00 95.69 142 LYS A N 1
ATOM 1154 C CA . LYS A 1 142 ? 18.199 -3.784 -8.301 1.00 95.69 142 LYS A CA 1
ATOM 1155 C C . LYS A 1 142 ? 17.102 -4.783 -7.981 1.00 95.69 142 LYS A C 1
ATOM 1157 O O . LYS A 1 142 ? 15.940 -4.412 -7.876 1.00 95.69 142 LYS A O 1
ATOM 1162 N N . ILE A 1 143 ? 17.489 -6.033 -7.760 1.00 96.06 143 ILE A N 1
ATOM 1163 C CA . ILE A 1 143 ? 16.602 -7.086 -7.266 1.00 96.06 143 ILE A CA 1
ATOM 1164 C C . ILE A 1 143 ? 17.223 -7.658 -5.988 1.00 96.06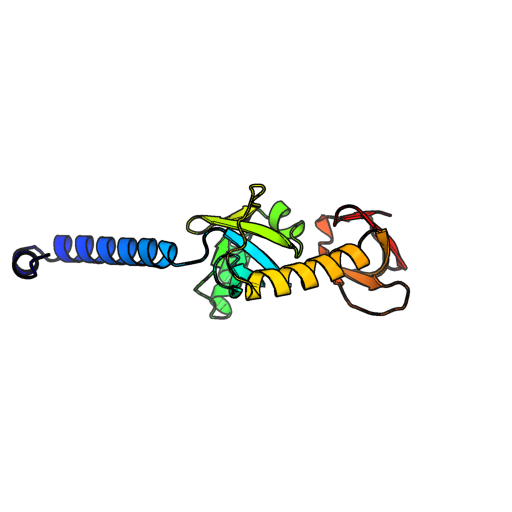 143 ILE A C 1
ATOM 1166 O O . ILE A 1 143 ? 18.416 -7.964 -5.967 1.00 96.06 143 ILE A O 1
ATOM 1170 N N . THR A 1 144 ? 16.438 -7.750 -4.917 1.00 95.00 144 THR A N 1
ATOM 1171 C CA . THR A 1 144 ? 16.783 -8.452 -3.669 1.00 95.00 144 THR A CA 1
ATOM 1172 C C . THR A 1 144 ? 16.052 -9.794 -3.610 1.00 95.00 144 THR A C 1
ATOM 1174 O O . THR A 1 144 ? 15.467 -10.245 -4.599 1.00 95.00 144 THR A O 1
ATOM 1177 N N . ASP A 1 145 ? 16.098 -10.471 -2.464 1.00 92.38 145 ASP A N 1
ATOM 1178 C CA . ASP A 1 145 ? 15.375 -11.731 -2.280 1.00 92.38 145 ASP A CA 1
ATOM 1179 C C . ASP A 1 145 ? 13.854 -11.546 -2.413 1.00 92.38 145 ASP A C 1
ATOM 1181 O O . ASP A 1 145 ? 13.179 -12.418 -2.956 1.00 92.38 145 ASP A O 1
ATOM 1185 N N . ASP A 1 146 ? 13.334 -10.389 -1.995 1.00 91.75 146 ASP A N 1
ATOM 1186 C CA . ASP A 1 146 ? 11.906 -10.083 -1.877 1.00 91.75 146 ASP A CA 1
ATOM 1187 C C . ASP A 1 146 ? 11.419 -8.918 -2.761 1.00 91.75 146 ASP A C 1
ATOM 1189 O O . ASP A 1 146 ? 10.233 -8.868 -3.096 1.00 91.75 146 ASP A O 1
ATOM 1193 N N . LYS A 1 147 ? 12.300 -7.994 -3.173 1.00 94.62 147 LYS A N 1
ATOM 1194 C CA . LYS A 1 147 ? 11.924 -6.740 -3.849 1.00 94.62 147 LYS A CA 1
ATOM 1195 C C . LYS A 1 147 ? 12.631 -6.522 -5.177 1.00 94.62 147 LYS A C 1
ATOM 1197 O O . LYS A 1 147 ? 13.760 -6.953 -5.403 1.00 94.62 147 LYS A O 1
ATOM 1202 N N . ILE A 1 148 ? 11.960 -5.772 -6.037 1.00 96.00 148 ILE A N 1
ATOM 1203 C CA . ILE A 1 148 ? 12.472 -5.220 -7.286 1.00 96.00 148 ILE A CA 1
ATOM 1204 C C . ILE A 1 148 ? 12.431 -3.704 -7.145 1.00 96.00 148 ILE A C 1
ATOM 1206 O O . ILE A 1 148 ? 11.374 -3.142 -6.880 1.00 96.00 148 ILE A O 1
ATOM 1210 N N . TYR A 1 149 ? 13.571 -3.051 -7.332 1.00 94.75 149 TYR A N 1
ATOM 1211 C CA . TYR A 1 149 ? 13.711 -1.602 -7.296 1.00 94.75 149 TYR A CA 1
ATOM 1212 C C . TYR A 1 149 ? 13.752 -1.052 -8.720 1.00 94.75 149 TYR A C 1
ATOM 1214 O O . TYR A 1 149 ? 14.526 -1.514 -9.563 1.00 94.75 149 TYR A O 1
ATOM 1222 N N . LEU A 1 150 ? 12.918 -0.050 -8.956 1.00 94.38 150 LEU A N 1
ATOM 1223 C CA . LEU A 1 150 ? 12.632 0.589 -10.227 1.00 94.38 150 LEU A CA 1
ATOM 1224 C C . LEU A 1 150 ? 12.974 2.078 -10.130 1.00 94.38 150 LEU A C 1
ATOM 1226 O O . LEU A 1 150 ? 12.761 2.714 -9.098 1.00 94.38 150 LEU A O 1
ATOM 1230 N N . THR A 1 151 ? 13.456 2.646 -11.225 1.00 94.44 151 THR A N 1
ATOM 1231 C CA . THR A 1 151 ? 13.660 4.093 -11.382 1.00 94.44 151 THR A CA 1
ATOM 1232 C C . THR A 1 151 ? 13.055 4.547 -12.700 1.00 94.44 151 THR A C 1
ATOM 1234 O O . THR A 1 151 ? 12.891 3.732 -13.610 1.00 94.44 151 THR A O 1
ATOM 1237 N N . HIS 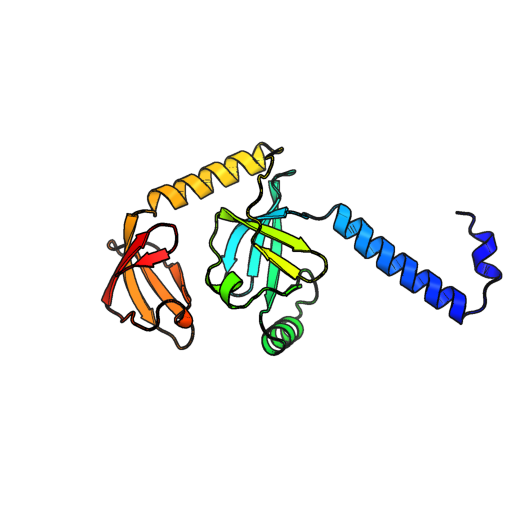A 1 152 ? 12.711 5.825 -12.819 1.00 89.31 152 HIS A N 1
ATOM 1238 C CA . HIS A 1 152 ? 12.329 6.392 -14.108 1.00 89.31 152 HIS A CA 1
ATOM 1239 C C . HIS A 1 152 ? 13.499 6.287 -15.102 1.00 89.31 152 HIS A C 1
ATOM 1241 O O . HIS A 1 152 ? 14.662 6.264 -14.704 1.00 89.31 152 HIS A O 1
ATOM 1247 N N . GLU A 1 153 ? 13.230 6.256 -16.411 1.00 84.50 153 GLU A N 1
ATOM 1248 C CA . GLU A 1 153 ? 14.298 6.177 -17.432 1.00 84.50 153 GLU A CA 1
ATOM 1249 C C . GLU A 1 153 ? 15.333 7.314 -17.337 1.00 84.50 153 GLU A C 1
ATOM 1251 O O . GLU A 1 153 ? 16.500 7.128 -17.674 1.00 84.50 153 GLU A O 1
ATOM 1256 N N . ASN A 1 154 ? 14.931 8.485 -16.838 1.00 82.38 154 ASN A N 1
ATOM 1257 C CA . ASN A 1 154 ? 15.820 9.624 -16.592 1.00 82.38 154 ASN A CA 1
ATOM 1258 C C . ASN A 1 154 ? 16.651 9.493 -15.292 1.00 82.38 154 ASN A C 1
ATOM 1260 O O . ASN A 1 154 ? 17.382 10.421 -14.945 1.00 82.38 154 ASN A O 1
ATOM 1264 N N . GLY A 1 155 ? 16.531 8.376 -14.567 1.00 77.31 155 GLY A N 1
ATOM 1265 C CA . GLY A 1 155 ? 17.225 8.090 -13.311 1.00 77.31 155 GLY A CA 1
ATOM 1266 C C . GLY A 1 155 ? 16.640 8.777 -12.074 1.00 77.31 155 GLY A C 1
ATOM 1267 O O . GLY A 1 155 ? 17.238 8.686 -11.000 1.00 77.31 155 GLY A O 1
ATOM 1268 N N . SER A 1 156 ? 15.510 9.486 -12.189 1.00 79.56 156 SER A N 1
ATOM 1269 C CA . SER A 1 156 ? 14.836 10.067 -11.028 1.00 79.56 156 SER A CA 1
ATOM 1270 C C . SER A 1 156 ? 13.960 9.033 -10.319 1.00 79.56 156 SER A C 1
ATOM 1272 O O . SER A 1 156 ? 13.484 8.070 -10.917 1.00 79.56 156 SER A O 1
ATOM 1274 N N . GLY A 1 157 ? 13.734 9.247 -9.021 1.00 77.12 157 GLY A N 1
ATOM 1275 C CA . GLY A 1 157 ? 12.853 8.409 -8.209 1.00 77.12 157 GLY A CA 1
ATOM 1276 C C . GLY A 1 157 ? 13.392 7.001 -7.932 1.00 77.12 157 GLY A C 1
ATOM 1277 O O . GLY A 1 157 ? 14.173 6.427 -8.692 1.00 77.12 157 GLY A O 1
ATOM 1278 N N . SER A 1 158 ? 12.954 6.441 -6.809 1.00 80.81 158 SER A N 1
ATOM 1279 C CA . SER A 1 158 ? 13.194 5.049 -6.437 1.00 80.81 158 SER A CA 1
ATOM 1280 C C . SER A 1 158 ? 11.876 4.476 -5.951 1.00 80.81 158 SER A C 1
ATOM 1282 O O . SER A 1 158 ? 11.337 4.918 -4.938 1.00 80.81 158 SER A O 1
ATOM 1284 N N . ILE A 1 159 ? 11.345 3.526 -6.705 1.00 88.19 159 ILE A N 1
ATOM 1285 C CA . ILE A 1 159 ? 10.101 2.819 -6.412 1.00 88.19 159 ILE A CA 1
ATOM 1286 C C . ILE A 1 159 ? 10.474 1.356 -6.213 1.00 88.19 159 ILE A C 1
ATOM 1288 O O . ILE A 1 159 ? 11.419 0.874 -6.834 1.00 88.19 159 ILE A O 1
ATOM 1292 N N . TYR A 1 160 ? 9.758 0.630 -5.365 1.00 91.06 160 TYR A N 1
ATOM 1293 C CA . TYR A 1 160 ? 9.920 -0.816 -5.289 1.00 91.06 160 TYR A CA 1
ATOM 1294 C C . TYR A 1 160 ? 8.591 -1.533 -5.498 1.00 91.06 160 TYR A C 1
ATOM 1296 O O . TYR A 1 160 ? 7.514 -0.983 -5.287 1.00 91.06 160 TYR A O 1
ATOM 1304 N N . THR A 1 161 ? 8.693 -2.784 -5.923 1.00 92.75 161 THR A N 1
ATOM 1305 C CA . THR A 1 161 ? 7.599 -3.749 -5.959 1.00 92.75 161 THR A CA 1
ATOM 1306 C C . THR A 1 161 ? 8.109 -5.110 -5.487 1.00 92.75 161 THR A C 1
ATOM 1308 O O . THR A 1 161 ? 9.307 -5.279 -5.248 1.00 92.75 161 THR A O 1
ATOM 1311 N N . TYR A 1 162 ? 7.222 -6.083 -5.323 1.00 93.88 162 TYR A N 1
ATOM 1312 C CA . TYR A 1 162 ? 7.580 -7.405 -4.821 1.00 93.88 162 TYR A CA 1
ATOM 1313 C C . TYR A 1 162 ? 8.026 -8.327 -5.953 1.00 93.88 162 TYR A C 1
ATOM 1315 O O . TYR A 1 162 ? 7.346 -8.464 -6.970 1.00 93.88 162 TYR A O 1
ATOM 1323 N N . LYS A 1 163 ? 9.156 -9.010 -5.750 1.00 94.44 163 LYS A N 1
ATOM 1324 C CA . LYS A 1 163 ? 9.728 -9.956 -6.718 1.00 94.44 163 LYS A CA 1
ATOM 1325 C C . LYS A 1 163 ? 8.770 -11.093 -7.063 1.00 94.44 163 LYS A C 1
ATOM 1327 O O . LYS A 1 163 ? 8.724 -11.532 -8.204 1.00 94.44 163 LYS A O 1
ATOM 1332 N N . GLU A 1 164 ? 7.978 -11.534 -6.091 1.00 94.25 164 GLU A N 1
ATOM 1333 C CA . GLU A 1 164 ? 6.990 -12.604 -6.265 1.00 94.25 164 GLU A CA 1
ATOM 1334 C C . GLU A 1 164 ? 5.905 -12.264 -7.298 1.00 94.25 164 GLU A C 1
ATOM 1336 O O . GLU A 1 164 ? 5.375 -13.168 -7.936 1.00 94.25 164 GLU A O 1
ATOM 1341 N N . LEU A 1 165 ? 5.605 -10.975 -7.509 1.00 93.56 165 LEU A N 1
ATOM 1342 C CA . LEU A 1 165 ? 4.650 -10.542 -8.535 1.00 93.56 165 LEU A CA 1
ATOM 1343 C C . LEU A 1 165 ? 5.238 -10.562 -9.948 1.00 93.56 165 LEU A C 1
ATOM 1345 O O . LEU A 1 165 ? 4.493 -10.686 -10.918 1.00 93.56 165 LEU A O 1
ATOM 1349 N N . TYR A 1 166 ? 6.559 -10.426 -10.063 1.00 95.12 166 TYR A N 1
ATOM 1350 C CA . TYR A 1 166 ? 7.262 -10.270 -11.333 1.00 95.12 166 TYR A CA 1
ATOM 1351 C C . TYR A 1 166 ? 8.532 -11.137 -11.357 1.00 95.12 166 TYR A C 1
ATOM 1353 O O . TYR A 1 166 ? 9.642 -10.610 -11.459 1.00 95.12 166 TYR A O 1
ATOM 1361 N N . PRO A 1 167 ? 8.397 -12.475 -11.250 1.00 94.06 167 PRO A N 1
ATOM 1362 C CA . PRO A 1 167 ? 9.541 -13.379 -11.110 1.00 94.06 167 PRO A CA 1
ATOM 1363 C C . PRO A 1 167 ? 10.483 -13.364 -12.323 1.00 94.06 167 PRO A C 1
ATOM 1365 O O . PRO A 1 167 ? 11.656 -13.703 -12.183 1.00 94.06 167 PRO A O 1
ATOM 1368 N N . ASP A 1 168 ? 9.982 -12.943 -13.487 1.00 95.69 168 ASP A N 1
ATOM 1369 C CA . ASP A 1 168 ? 10.719 -12.924 -14.753 1.00 95.69 168 ASP A CA 1
ATOM 1370 C C . ASP A 1 168 ? 11.464 -11.602 -15.018 1.00 95.69 168 ASP A C 1
ATOM 1372 O O . ASP A 1 168 ? 12.134 -11.464 -16.046 1.00 95.69 168 ASP A O 1
ATOM 1376 N N . PHE A 1 169 ? 11.349 -10.609 -14.129 1.00 96.56 169 PHE A N 1
ATOM 1377 C CA . PHE A 1 169 ? 12.070 -9.343 -14.270 1.00 96.56 169 PHE A CA 1
ATOM 1378 C C . PHE A 1 169 ? 13.550 -9.520 -13.930 1.00 96.56 169 PHE A C 1
ATOM 1380 O O . PHE A 1 169 ? 13.916 -10.172 -12.953 1.00 96.56 169 PHE A O 1
ATOM 1387 N N . ASN A 1 170 ? 14.410 -8.882 -14.719 1.00 96.88 170 ASN A N 1
ATOM 1388 C CA . ASN A 1 170 ? 15.858 -8.892 -14.553 1.00 96.88 170 ASN A CA 1
ATOM 1389 C C . ASN A 1 170 ? 16.401 -7.466 -14.431 1.00 96.88 170 ASN A C 1
ATOM 1391 O O . ASN A 1 170 ? 15.819 -6.517 -14.952 1.00 96.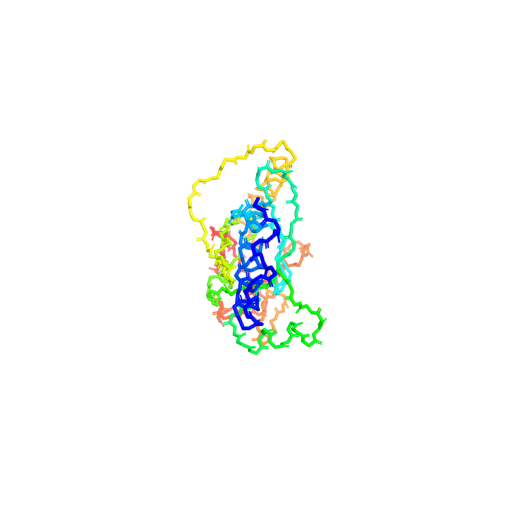88 170 ASN A O 1
ATOM 1395 N N . VAL A 1 171 ? 17.546 -7.308 -13.761 1.00 96.81 171 VAL A N 1
ATOM 1396 C CA . VAL A 1 171 ? 18.249 -6.016 -13.705 1.00 96.81 171 VAL A CA 1
ATOM 1397 C C . VAL A 1 171 ? 18.576 -5.547 -15.126 1.00 96.81 171 VAL A C 1
ATOM 1399 O O . VAL A 1 171 ? 19.134 -6.305 -15.916 1.00 96.81 171 VAL A O 1
ATOM 1402 N N . GLY A 1 172 ? 18.230 -4.297 -15.432 1.00 95.06 172 GLY A N 1
ATOM 1403 C CA . GLY A 1 172 ? 18.352 -3.695 -16.759 1.00 95.06 172 GLY A CA 1
ATOM 1404 C C . GLY A 1 172 ? 17.098 -3.802 -17.633 1.00 95.06 172 GLY A C 1
ATOM 1405 O O . GLY A 1 172 ? 17.064 -3.164 -18.683 1.00 95.06 172 GLY A O 1
ATOM 1406 N N . ASP A 1 173 ? 16.068 -4.549 -17.221 1.00 96.69 173 ASP A N 1
ATOM 1407 C CA . ASP A 1 173 ? 14.791 -4.570 -17.940 1.00 96.69 173 ASP A CA 1
ATOM 1408 C C . ASP A 1 173 ? 14.129 -3.183 -17.926 1.00 96.69 173 ASP A C 1
ATOM 1410 O O . ASP A 1 173 ? 14.132 -2.488 -16.905 1.00 96.69 173 ASP A O 1
ATOM 1414 N N . ILE A 1 174 ? 13.528 -2.810 -19.058 1.00 95.69 174 ILE A N 1
ATOM 1415 C CA . ILE A 1 174 ? 12.619 -1.666 -19.165 1.00 95.69 174 ILE A CA 1
ATOM 1416 C C . ILE A 1 174 ? 11.198 -2.207 -19.052 1.00 95.69 174 ILE A C 1
ATOM 1418 O O . ILE A 1 174 ? 10.823 -3.116 -19.790 1.00 95.69 174 ILE A O 1
ATOM 1422 N N . VAL A 1 175 ? 10.425 -1.658 -18.122 1.00 95.25 175 VAL A N 1
ATOM 1423 C CA . VAL A 1 175 ? 9.048 -2.067 -17.844 1.00 95.25 175 VAL A CA 1
ATOM 1424 C C . VAL A 1 175 ? 8.138 -0.850 -17.853 1.00 95.25 175 VAL A C 1
ATOM 1426 O O . VAL A 1 175 ? 8.496 0.217 -17.360 1.00 95.25 175 VAL A O 1
ATOM 1429 N N . LYS A 1 176 ? 6.943 -0.995 -18.407 1.00 94.69 176 LYS A N 1
ATOM 1430 C CA . LYS A 1 176 ? 5.947 0.067 -18.499 1.00 94.69 176 LYS A CA 1
ATOM 1431 C C . LYS A 1 176 ? 4.905 -0.083 -17.402 1.00 94.69 176 LYS A C 1
ATOM 1433 O O . LYS A 1 176 ? 4.416 -1.187 -17.164 1.00 94.69 176 LYS A O 1
ATOM 1438 N N . ARG A 1 177 ? 4.521 1.020 -16.757 1.00 92.00 177 ARG A N 1
ATOM 1439 C CA . ARG A 1 177 ? 3.388 1.017 -15.825 1.00 92.00 177 ARG A CA 1
ATOM 1440 C C . ARG A 1 177 ? 2.074 1.071 -16.604 1.00 92.00 177 ARG A C 1
ATOM 1442 O O . ARG A 1 177 ? 1.842 2.033 -17.329 1.00 92.00 177 ARG A O 1
ATOM 1449 N N . VAL A 1 178 ? 1.251 0.032 -16.480 1.00 90.38 178 VAL A N 1
ATOM 1450 C CA . VAL A 1 178 ? -0.070 -0.092 -17.108 1.00 90.38 178 VAL A CA 1
ATOM 1451 C C . VAL A 1 178 ? -1.085 -0.602 -16.084 1.00 90.38 178 VAL A C 1
ATOM 1453 O O . VAL A 1 178 ? -0.919 -1.675 -15.506 1.00 90.38 178 VAL A O 1
ATOM 1456 N N . ASN A 1 179 ? -2.151 0.165 -15.871 1.00 85.62 179 ASN A N 1
ATOM 1457 C CA . ASN A 1 179 ? -3.187 -0.032 -14.861 1.00 85.62 179 ASN A CA 1
ATOM 1458 C C . ASN A 1 179 ? -2.599 -0.299 -13.466 1.00 85.62 179 ASN A C 1
ATOM 1460 O O . ASN A 1 179 ? -2.987 -1.252 -12.790 1.00 85.62 179 ASN A O 1
ATOM 1464 N N . GLY A 1 180 ? -1.606 0.503 -13.063 1.00 83.50 180 GLY A N 1
ATOM 1465 C CA . GLY A 1 180 ? -0.928 0.346 -11.772 1.00 83.50 180 GLY A CA 1
ATOM 1466 C C . GLY A 1 180 ? 0.012 -0.862 -11.653 1.00 83.50 180 GLY A C 1
ATOM 1467 O O . GLY A 1 180 ? 0.626 -1.031 -10.604 1.00 83.50 180 GLY A O 1
ATOM 1468 N N . LYS A 1 181 ? 0.167 -1.677 -12.705 1.00 89.38 181 LYS A N 1
ATOM 1469 C CA . LYS A 1 181 ? 1.079 -2.833 -12.751 1.00 89.38 181 LYS A CA 1
ATOM 1470 C C . LYS A 1 181 ? 2.250 -2.579 -13.683 1.00 89.38 181 LYS A C 1
ATOM 1472 O O . LYS A 1 181 ? 2.170 -1.715 -14.546 1.00 89.38 181 LYS A O 1
ATOM 1477 N N . TYR A 1 182 ? 3.316 -3.357 -13.546 1.00 92.88 182 TYR A N 1
ATOM 1478 C CA . TYR A 1 182 ? 4.468 -3.278 -14.440 1.00 92.88 182 TYR A CA 1
ATOM 1479 C C . TYR A 1 182 ? 4.403 -4.385 -15.490 1.00 92.88 182 TYR A C 1
ATOM 1481 O O . TYR A 1 182 ? 4.252 -5.558 -15.156 1.00 92.88 182 TYR A O 1
ATOM 1489 N N . ILE A 1 183 ? 4.509 -4.015 -16.763 1.00 93.56 183 ILE A N 1
ATOM 1490 C CA . ILE A 1 183 ? 4.554 -4.946 -17.895 1.00 93.56 183 ILE A CA 1
ATOM 1491 C C . ILE A 1 183 ? 5.866 -4.770 -18.656 1.00 93.56 183 ILE A C 1
ATOM 1493 O O . ILE A 1 183 ? 6.377 -3.658 -18.746 1.00 93.56 183 ILE A O 1
ATOM 1497 N N . LYS A 1 184 ? 6.413 -5.864 -19.177 1.00 89.12 184 LYS A N 1
ATOM 1498 C CA . LYS A 1 184 ? 7.613 -5.853 -20.019 1.00 89.12 184 LYS A CA 1
ATOM 1499 C C . LYS A 1 184 ? 7.251 -5.616 -21.483 1.00 89.12 184 LYS A C 1
ATOM 1501 O O . LYS A 1 184 ? 6.177 -6.111 -21.896 1.00 89.12 184 LYS A O 1
#

pLDDT: mean 87.29, std 13.09, range [40.19, 97.44]

Secondary structure (DSSP, 8-state):
--TTTGGGS-HHHHHHHHHHHHHHHHHHHHHHS-SEEEEEEEETTEEEEE-TTT--EEEEEEESSHHHHHHHHHTT--SSEEE--HHHHHT--TT-EEEEETTEEEE--S------HHHHHHHHHHHHHHHHHTT-EEEEEEE-SSEEEEEETTS---EEEEGGG-TT--TT-EEEEETTEEE-

Foldseek 3Di:
DDPVVLVPDDPVVNVVVVVVVVVVVVVVVVVVPQQKFFFLDDDPQWTWTARLAARDIDIAGEDADVVVVVVCVVVVHDPRYAYEHPVCVLLDDGGWMWGDDPRHIGTDPDDDDRNDPNSVVSNVVSVVVVVVQAFFKWFFADDDPFKTWIAGPVRDDIDIGTCVVPVPDDHGDIWTHHPNDTHD